Protein AF-A0A089PMN7-F1 (afdb_monomer_lite)

Foldseek 3Di:
DQLQLVLVQVLLQVVCVVVVVDPPPDDGFHSVLLPVVDDDDDDDDDPPVQWDADDDVSPGTDRVVRSVVNSVVCSVVVNVVCVVCVVVSSVSVVSSVVSVVVVVVVVVVVVVVVVVPVVDDDPDPPPFKPAAPDDDPVQADEDEAEDVVRQVVCVVPDDSNRYMYGYDYDDDDDPVPDDPVVVVVDPD

Secondary structure (DSSP, 8-state):
-HHHHHHHHHHHHHHHHHTT-S-TTS----HHHHTTT----------GGG--EESTT--EE--HHHHHHHHHHHHHHHHHHHHH-HHHHHHHHHHHHHHHHHHHHHHHHHHHHHHHHHHS-----TTT-B--S---TTT-EEEEEEHHHHHHHHHHHS-TTTEEEEEE-SSPP-TTTS-HHHHHH---

Structure (mmCIF, N/CA/C/O backbone):
data_AF-A0A089PMN7-F1
#
_entry.id   AF-A0A089PMN7-F1
#
loop_
_atom_site.group_PDB
_atom_site.id
_atom_site.type_symbol
_atom_site.label_atom_id
_atom_site.label_alt_id
_atom_site.label_comp_id
_atom_site.label_asym_id
_atom_site.label_entity_id
_atom_site.label_seq_id
_atom_site.pdbx_PDB_ins_code
_atom_site.Cartn_x
_atom_site.Cartn_y
_atom_site.Cartn_z
_atom_site.occupancy
_atom_site.B_iso_or_equiv
_atom_site.auth_seq_id
_atom_site.auth_comp_id
_atom_site.auth_asym_id
_atom_site.auth_atom_id
_atom_site.pdbx_PDB_model_num
ATOM 1 N N . GLU A 1 1 ? -10.200 9.145 1.483 1.00 88.31 1 GLU A N 1
ATOM 2 C CA . GLU A 1 1 ? -9.016 8.265 1.336 1.00 88.31 1 GLU A CA 1
ATOM 3 C C . GLU A 1 1 ? -8.009 8.401 2.482 1.00 88.31 1 GLU A C 1
ATOM 5 O O . GLU A 1 1 ? -7.798 7.429 3.190 1.00 88.31 1 GLU A O 1
ATOM 10 N N . ASN A 1 2 ? -7.413 9.577 2.716 1.00 91.88 2 ASN A N 1
ATOM 11 C CA . ASN A 1 2 ? -6.362 9.730 3.740 1.00 91.88 2 ASN A CA 1
ATOM 12 C C . ASN A 1 2 ? -6.797 9.305 5.154 1.00 91.88 2 ASN A C 1
ATOM 14 O O . ASN A 1 2 ? -6.032 8.637 5.838 1.00 91.88 2 ASN A O 1
ATOM 18 N N . GLY A 1 3 ? -8.026 9.641 5.565 1.00 93.56 3 GLY A N 1
ATOM 19 C CA . GLY A 1 3 ? -8.573 9.206 6.859 1.00 93.56 3 GLY A CA 1
ATOM 20 C C . GLY A 1 3 ? -8.695 7.685 6.971 1.00 93.56 3 GLY A C 1
ATOM 21 O O . GLY A 1 3 ? -8.333 7.123 7.994 1.00 93.56 3 GLY A O 1
ATOM 22 N N . PHE A 1 4 ? -9.100 7.015 5.887 1.00 96.19 4 PHE A N 1
ATOM 23 C CA . PHE A 1 4 ? -9.168 5.554 5.820 1.00 96.19 4 PHE A CA 1
ATOM 24 C C . PHE A 1 4 ? -7.777 4.918 5.943 1.00 96.19 4 PHE A C 1
ATOM 26 O O . PHE A 1 4 ? -7.567 4.062 6.795 1.00 96.19 4 PHE A O 1
ATOM 33 N N . LYS A 1 5 ? -6.807 5.376 5.135 1.00 95.25 5 LYS A N 1
ATOM 34 C CA . LYS A 1 5 ? -5.432 4.845 5.154 1.00 95.25 5 LYS A CA 1
ATOM 35 C C . LYS A 1 5 ? -4.797 4.957 6.537 1.00 95.25 5 LYS A C 1
ATOM 37 O O . LYS A 1 5 ? -4.194 4.002 7.014 1.00 95.25 5 LYS A O 1
ATOM 42 N N . GLN A 1 6 ? -4.936 6.130 7.157 1.00 94.81 6 GLN A N 1
ATOM 43 C CA . GLN A 1 6 ? -4.381 6.411 8.475 1.00 94.81 6 GLN A CA 1
ATOM 44 C C . GLN A 1 6 ? -5.027 5.520 9.542 1.00 94.81 6 GLN A C 1
ATOM 46 O O . GLN A 1 6 ? -4.318 4.786 10.223 1.00 94.81 6 GLN A O 1
ATOM 51 N N . ALA A 1 7 ? -6.359 5.519 9.624 1.00 96.38 7 ALA A N 1
ATOM 52 C CA . ALA A 1 7 ? -7.075 4.744 10.631 1.00 96.38 7 ALA A CA 1
ATOM 53 C C . ALA A 1 7 ? -6.843 3.236 10.487 1.00 96.38 7 ALA A C 1
ATOM 55 O O . ALA A 1 7 ? -6.642 2.554 11.487 1.00 96.38 7 ALA A O 1
ATOM 56 N N . MET A 1 8 ? -6.806 2.705 9.261 1.00 96.00 8 MET A N 1
ATOM 57 C CA . MET A 1 8 ? -6.515 1.288 9.033 1.00 96.00 8 MET A CA 1
ATOM 58 C C . MET A 1 8 ? -5.103 0.924 9.512 1.00 96.00 8 MET A C 1
ATOM 60 O O . MET A 1 8 ? -4.919 -0.091 10.182 1.00 96.00 8 MET A O 1
ATOM 64 N N . LEU A 1 9 ? -4.112 1.767 9.206 1.00 96.00 9 LEU A N 1
ATOM 65 C CA . LEU A 1 9 ? -2.725 1.552 9.608 1.00 96.00 9 LEU A CA 1
ATOM 66 C C . LEU A 1 9 ? -2.538 1.595 11.127 1.00 96.00 9 LEU A C 1
ATOM 68 O O . LEU A 1 9 ? -1.858 0.731 11.682 1.00 96.00 9 LEU A O 1
ATOM 72 N N . GLU A 1 10 ? -3.122 2.593 11.786 1.00 95.38 10 GLU A N 1
ATOM 73 C CA . GLU A 1 10 ? -3.066 2.753 13.242 1.00 95.38 10 GLU A CA 1
ATOM 74 C C . GLU A 1 10 ? -3.748 1.566 13.931 1.00 95.38 10 GLU A C 1
ATOM 76 O O . GLU A 1 10 ? -3.115 0.871 14.721 1.00 95.38 10 GLU A O 1
ATOM 81 N N . THR A 1 11 ? -4.977 1.235 13.525 1.00 96.06 11 THR A N 1
ATOM 82 C CA . THR A 1 11 ? -5.770 0.153 14.134 1.00 96.06 11 THR A CA 1
ATOM 83 C C . THR A 1 11 ? -5.075 -1.205 14.038 1.00 96.06 11 THR A C 1
ATOM 85 O O . THR A 1 11 ? -5.001 -1.933 15.027 1.00 96.06 11 THR A O 1
ATOM 88 N N . ILE A 1 12 ? -4.522 -1.552 12.870 1.00 95.75 12 ILE A N 1
ATOM 89 C CA . ILE A 1 12 ? -3.818 -2.829 12.680 1.00 95.75 12 ILE A CA 1
ATOM 90 C C . ILE A 1 12 ? -2.537 -2.887 13.517 1.00 95.75 12 ILE A C 1
ATOM 92 O O . ILE A 1 12 ? -2.249 -3.918 14.130 1.00 95.75 12 ILE A O 1
ATOM 96 N N . ASN A 1 13 ? -1.764 -1.799 13.571 1.00 94.44 13 ASN A N 1
ATOM 97 C CA . ASN A 1 13 ? -0.551 -1.747 14.386 1.00 94.44 13 ASN A CA 1
ATOM 98 C C . ASN A 1 13 ? -0.869 -1.824 15.886 1.00 94.44 13 ASN A C 1
ATOM 100 O O . ASN A 1 13 ? -0.182 -2.542 16.614 1.00 94.44 13 ASN A O 1
ATOM 104 N N . ASP A 1 14 ? -1.908 -1.130 16.344 1.00 93.69 14 ASP A N 1
ATOM 105 C CA . ASP A 1 14 ? -2.317 -1.123 17.747 1.00 93.69 14 ASP A CA 1
ATOM 106 C C . ASP A 1 14 ? -2.850 -2.487 18.182 1.00 93.69 14 ASP A C 1
ATOM 108 O O . ASP A 1 14 ? -2.414 -3.017 19.208 1.00 93.69 14 ASP A O 1
ATOM 112 N N . TYR A 1 15 ? -3.697 -3.120 17.363 1.00 94.44 15 TYR A N 1
ATOM 113 C CA . TYR A 1 15 ? -4.150 -4.492 17.594 1.00 94.44 15 TYR A CA 1
ATOM 114 C C . TYR A 1 15 ? -2.963 -5.468 17.645 1.00 94.44 15 TYR A C 1
ATOM 116 O O . TYR A 1 15 ? -2.844 -6.278 18.567 1.00 94.44 15 TYR A O 1
ATOM 124 N N . SER A 1 16 ? -2.023 -5.344 16.703 1.00 93.44 16 SER A N 1
ATOM 125 C CA . SER A 1 16 ? -0.834 -6.202 16.652 1.00 93.44 16 SER A CA 1
ATOM 126 C C . SER A 1 16 ? 0.049 -6.072 17.897 1.00 93.44 16 SER A C 1
ATOM 128 O O . SER A 1 16 ? 0.562 -7.077 18.390 1.00 93.44 16 SER A O 1
ATOM 130 N N . LYS A 1 17 ? 0.217 -4.853 18.429 1.00 91.25 17 LYS A N 1
ATOM 131 C CA . LYS A 1 17 ? 0.962 -4.602 19.674 1.00 91.25 17 LYS A CA 1
ATOM 132 C C . LYS A 1 17 ? 0.217 -5.132 20.896 1.00 91.25 17 LYS A C 1
ATOM 134 O O . LYS A 1 17 ? 0.825 -5.809 21.724 1.00 91.25 17 LYS A O 1
ATOM 139 N N . LYS A 1 18 ? -1.091 -4.865 20.995 1.00 91.06 18 LYS A N 1
ATOM 140 C CA . LYS A 1 18 ? -1.945 -5.296 22.114 1.00 91.06 18 LYS A CA 1
ATOM 141 C C . LYS A 1 18 ? -1.882 -6.810 22.314 1.00 91.06 18 LYS A C 1
ATOM 143 O O . LYS A 1 18 ? -1.697 -7.273 23.435 1.00 91.06 18 LYS A O 1
ATOM 148 N N . TYR A 1 19 ? -1.951 -7.565 21.220 1.00 91.00 19 TYR A N 1
ATOM 149 C CA . TYR A 1 19 ? -1.921 -9.028 21.239 1.00 91.00 19 TYR A CA 1
ATOM 150 C C . TYR A 1 19 ? -0.523 -9.637 21.095 1.00 91.00 19 TYR A C 1
ATOM 152 O O . TYR A 1 19 ? -0.403 -10.849 20.927 1.00 91.00 19 TYR A O 1
ATOM 160 N N . LYS A 1 20 ? 0.541 -8.820 21.171 1.00 89.69 20 LYS A N 1
ATOM 161 C CA . LYS A 1 20 ? 1.946 -9.250 21.023 1.00 89.69 20 LYS A CA 1
ATOM 162 C C . LYS A 1 20 ? 2.185 -10.076 19.753 1.00 89.69 20 LYS A C 1
ATOM 164 O O . LYS A 1 20 ? 3.026 -10.970 19.723 1.00 89.69 20 LYS A O 1
ATOM 169 N N . LEU A 1 21 ? 1.439 -9.768 18.695 1.00 88.12 21 LEU A N 1
ATOM 170 C CA . LEU A 1 21 ? 1.571 -10.425 17.401 1.00 88.12 21 LEU A CA 1
ATOM 171 C C . LEU A 1 21 ? 2.801 -9.913 16.654 1.00 88.12 21 LEU A C 1
ATOM 173 O O . LEU A 1 21 ? 3.269 -10.584 15.748 1.00 88.12 21 LEU A O 1
ATOM 177 N N . ILE A 1 22 ? 3.359 -8.766 17.032 1.00 85.50 22 ILE A N 1
ATOM 178 C CA . ILE A 1 22 ? 4.646 -8.258 16.544 1.00 85.50 22 ILE A CA 1
ATOM 179 C C . ILE A 1 22 ? 5.554 -8.046 17.756 1.00 85.50 22 ILE A C 1
ATOM 181 O O . ILE A 1 22 ? 5.077 -7.666 18.828 1.00 85.50 22 ILE A O 1
ATOM 185 N N . ASN A 1 23 ? 6.860 -8.272 17.604 1.00 78.69 23 ASN A N 1
ATOM 186 C CA . ASN A 1 23 ? 7.797 -7.983 18.683 1.00 78.69 23 ASN A CA 1
ATOM 187 C C . ASN A 1 23 ? 7.873 -6.471 18.917 1.00 78.69 23 ASN A C 1
ATOM 189 O O . ASN A 1 23 ? 7.983 -5.699 17.971 1.00 78.69 23 ASN A O 1
ATOM 193 N N . ASN A 1 24 ? 7.942 -6.034 20.175 1.00 68.69 24 ASN A N 1
ATOM 194 C CA . ASN A 1 24 ? 8.042 -4.604 20.510 1.00 68.69 24 ASN A CA 1
ATOM 195 C C . ASN A 1 24 ? 9.276 -3.893 19.920 1.00 68.69 24 ASN A C 1
ATOM 197 O O . ASN A 1 24 ? 9.312 -2.666 19.878 1.00 68.69 24 ASN A O 1
ATOM 201 N N . LYS A 1 25 ? 10.300 -4.648 19.502 1.00 71.88 25 LYS A N 1
A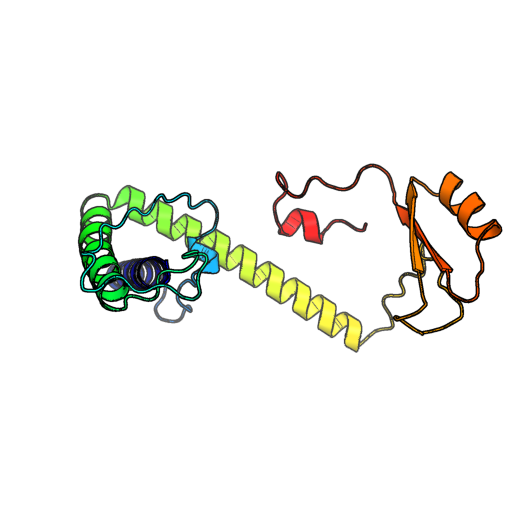TOM 202 C CA . LYS A 1 25 ? 11.512 -4.117 18.858 1.00 71.88 25 LYS A CA 1
ATOM 203 C C . LYS A 1 25 ? 11.381 -3.991 17.340 1.00 71.88 25 LYS A C 1
ATOM 205 O O . LYS A 1 25 ? 12.164 -3.263 16.731 1.00 71.88 25 LYS A O 1
ATOM 210 N N . ASP A 1 26 ? 10.428 -4.693 16.735 1.00 75.94 26 ASP A N 1
ATOM 211 C CA . ASP A 1 26 ? 10.221 -4.631 15.298 1.00 75.94 26 ASP A CA 1
ATOM 212 C C . ASP A 1 26 ? 9.497 -3.333 14.953 1.00 75.94 26 ASP A C 1
ATOM 214 O O . ASP A 1 26 ? 8.603 -2.869 15.665 1.00 75.94 26 ASP A O 1
ATOM 218 N N . LYS A 1 27 ? 9.879 -2.725 13.826 1.00 80.94 27 LYS A N 1
ATOM 219 C CA . LYS A 1 27 ? 9.104 -1.607 13.278 1.00 80.94 27 LYS A CA 1
ATOM 220 C C . LYS A 1 27 ? 7.654 -2.069 13.066 1.00 80.94 27 LYS A C 1
ATOM 222 O O . LYS A 1 27 ? 7.422 -3.245 12.796 1.00 80.94 27 LYS A O 1
ATOM 227 N N . GLY A 1 28 ? 6.684 -1.165 13.145 1.00 88.50 28 GLY A N 1
ATOM 228 C CA . GLY A 1 28 ? 5.304 -1.482 12.758 1.00 88.50 28 GLY A CA 1
ATOM 229 C C . GLY A 1 28 ? 5.182 -1.820 11.268 1.00 88.50 28 GLY A C 1
ATOM 230 O O . GLY A 1 28 ? 6.177 -1.849 10.533 1.00 88.50 28 GLY A O 1
ATOM 231 N N . PHE A 1 29 ? 3.962 -2.083 10.822 1.00 93.81 29 PHE A N 1
ATOM 232 C CA . PHE A 1 29 ? 3.636 -2.113 9.400 1.00 93.81 29 PHE A CA 1
ATOM 233 C C . PHE A 1 29 ? 3.533 -0.695 8.836 1.00 93.81 29 PHE A C 1
ATOM 235 O O . PHE A 1 29 ? 3.183 0.236 9.566 1.00 93.81 29 PHE A O 1
ATOM 242 N N . ASP A 1 30 ? 3.768 -0.562 7.531 1.00 94.12 30 ASP A N 1
ATOM 243 C CA . ASP A 1 30 ? 3.503 0.646 6.748 1.00 94.12 30 ASP A CA 1
ATOM 244 C C . ASP A 1 30 ? 2.264 0.459 5.858 1.00 94.12 30 ASP A C 1
ATOM 246 O O . ASP A 1 30 ? 1.887 -0.660 5.511 1.00 94.12 30 ASP A O 1
ATOM 250 N N . TRP A 1 31 ? 1.679 1.554 5.354 1.00 93.94 31 TRP A N 1
ATOM 251 C CA . TRP A 1 31 ? 0.547 1.478 4.413 1.00 93.94 31 TRP A CA 1
ATOM 252 C C . TRP A 1 31 ? 0.846 0.631 3.162 1.00 93.94 31 TRP A C 1
ATOM 254 O O . TRP A 1 31 ? -0.055 0.019 2.591 1.00 93.94 31 TRP A O 1
ATOM 264 N N . SER A 1 32 ? 2.111 0.573 2.726 1.00 91.38 32 SER A N 1
ATOM 265 C CA . SER A 1 32 ? 2.503 -0.267 1.589 1.00 91.38 32 SER A CA 1
ATOM 266 C C . SER A 1 32 ? 2.271 -1.754 1.832 1.00 91.38 32 SER A C 1
ATOM 268 O O . SER A 1 32 ? 2.065 -2.471 0.863 1.00 91.38 32 SER A O 1
ATOM 270 N N . ASP A 1 33 ? 2.322 -2.182 3.093 1.00 93.62 33 ASP A N 1
ATOM 271 C CA . ASP A 1 33 ? 2.196 -3.583 3.493 1.00 93.62 33 ASP A CA 1
ATOM 272 C C . ASP A 1 33 ? 0.713 -3.965 3.569 1.00 93.62 33 ASP A C 1
ATOM 274 O O . ASP A 1 33 ? 0.313 -5.033 3.120 1.00 93.62 33 ASP A O 1
ATOM 278 N N . LEU A 1 34 ? -0.119 -3.042 4.064 1.00 93.88 34 LEU A N 1
ATOM 279 C CA . LEU A 1 34 ? -1.560 -3.242 4.226 1.00 93.88 34 LEU A CA 1
ATOM 280 C C . LEU A 1 34 ? -2.329 -3.163 2.902 1.00 93.88 34 LEU A C 1
ATOM 282 O O . LEU A 1 34 ? -3.364 -3.808 2.755 1.00 93.88 34 LEU A O 1
ATOM 286 N N . LYS A 1 35 ? -1.858 -2.361 1.938 1.00 93.12 35 LYS A N 1
ATOM 287 C CA . LYS A 1 35 ? -2.561 -2.172 0.657 1.00 93.12 35 LYS A CA 1
ATOM 288 C C . LYS A 1 35 ? -2.427 -3.359 -0.303 1.00 93.12 35 LYS A C 1
ATOM 290 O O . LYS A 1 35 ? -3.129 -3.402 -1.311 1.00 93.12 35 LYS A O 1
ATOM 295 N N . GLU A 1 36 ? -1.487 -4.272 -0.069 1.00 88.88 36 GLU A N 1
ATOM 296 C CA . GLU A 1 36 ? -1.169 -5.330 -1.027 1.00 88.88 36 GLU A CA 1
ATOM 297 C C . GLU A 1 36 ? -2.263 -6.409 -1.060 1.00 88.88 36 GLU A C 1
ATOM 299 O O . GLU A 1 36 ? -2.438 -7.203 -0.135 1.00 88.88 36 GLU A O 1
ATOM 304 N N . GLY A 1 37 ? -3.013 -6.433 -2.165 1.00 87.00 37 GLY A N 1
ATOM 305 C CA . GLY A 1 37 ? -4.186 -7.292 -2.336 1.00 87.00 37 GLY A CA 1
ATOM 306 C C . GLY A 1 37 ? -5.421 -6.812 -1.569 1.00 87.00 37 GLY A C 1
ATOM 307 O O . GLY A 1 37 ? -6.334 -7.602 -1.348 1.00 87.00 37 GLY A O 1
ATOM 308 N N . LEU A 1 38 ? -5.445 -5.540 -1.161 1.00 92.56 38 LEU A N 1
ATOM 309 C CA . LEU A 1 38 ? -6.604 -4.895 -0.558 1.00 92.56 38 LEU A CA 1
ATOM 310 C C . LEU A 1 38 ? -7.494 -4.292 -1.652 1.00 92.56 38 LEU A C 1
ATOM 312 O O . LEU A 1 38 ? -7.032 -3.485 -2.456 1.00 92.56 38 LEU A O 1
ATOM 316 N N . SER A 1 39 ? -8.778 -4.641 -1.642 1.00 94.50 39 SER A N 1
ATOM 317 C CA . SER A 1 39 ? -9.812 -4.002 -2.462 1.00 94.50 39 SER A CA 1
ATOM 318 C C . SER A 1 39 ? -10.881 -3.430 -1.547 1.00 94.50 39 SER A C 1
ATOM 320 O O . SER A 1 39 ? -11.416 -4.144 -0.704 1.00 94.50 39 SER A O 1
ATOM 322 N N . VAL A 1 40 ? -11.156 -2.132 -1.673 1.00 93.50 40 VAL A N 1
ATOM 323 C CA . VAL A 1 40 ? -12.078 -1.412 -0.788 1.00 93.50 40 VAL A CA 1
ATOM 324 C C . VAL A 1 40 ? -12.896 -0.428 -1.604 1.00 93.50 40 VAL A C 1
ATOM 326 O O . VAL A 1 40 ? -12.354 0.316 -2.419 1.00 93.50 40 VAL A O 1
ATOM 329 N N . VAL A 1 41 ? -14.193 -0.384 -1.318 1.00 95.62 41 VAL A N 1
ATOM 330 C CA . VAL A 1 41 ? -15.098 0.661 -1.791 1.00 95.62 41 VAL A CA 1
ATOM 331 C C . VAL A 1 41 ? -15.424 1.562 -0.607 1.00 95.62 41 VAL A C 1
ATOM 333 O O . VAL A 1 41 ? -15.955 1.103 0.400 1.00 95.62 41 VAL A O 1
ATOM 336 N N . LEU A 1 42 ? -15.088 2.846 -0.717 1.00 93.94 42 LEU A N 1
ATOM 337 C CA . LEU A 1 42 ? -15.385 3.851 0.301 1.00 93.94 42 LEU A CA 1
ATOM 338 C C . LEU A 1 42 ? -16.414 4.833 -0.256 1.00 93.94 42 LEU A C 1
ATOM 340 O O . LEU A 1 42 ? -16.090 5.639 -1.125 1.00 93.94 42 LEU A O 1
ATOM 344 N N . SER A 1 43 ? -17.631 4.779 0.278 1.00 94.75 43 SER A N 1
ATOM 345 C CA . SER A 1 43 ? -18.698 5.730 -0.030 1.00 94.75 43 SER A CA 1
ATOM 346 C C . SER A 1 43 ? -18.928 6.651 1.163 1.00 94.75 43 SER A C 1
ATOM 348 O O . SER A 1 43 ? -19.003 6.189 2.301 1.00 94.75 43 SER A O 1
ATOM 350 N N . VAL A 1 44 ? -19.011 7.957 0.912 1.00 93.75 44 VAL A N 1
ATOM 351 C CA . VAL A 1 44 ? -19.290 8.971 1.934 1.00 93.75 44 VAL A CA 1
ATOM 352 C C . VAL A 1 44 ? -20.394 9.894 1.443 1.00 93.75 44 VAL A C 1
ATOM 354 O O . VAL A 1 44 ? -20.405 10.295 0.282 1.00 93.75 44 VAL A O 1
ATOM 357 N N . GLN A 1 45 ? -21.305 10.252 2.341 1.00 94.12 45 GLN A N 1
ATOM 358 C CA . GLN A 1 45 ? -22.314 11.275 2.097 1.00 94.12 45 GLN A CA 1
ATOM 359 C C . GLN A 1 45 ? -21.959 12.505 2.923 1.00 94.12 45 GLN A C 1
ATOM 361 O O . GLN A 1 45 ? -21.716 12.407 4.126 1.00 94.12 45 GLN A O 1
ATOM 366 N N . VAL A 1 46 ? -21.882 13.656 2.261 1.00 94.62 46 VAL A N 1
ATOM 367 C CA . VAL A 1 46 ? -21.420 14.907 2.866 1.00 94.62 46 VAL A CA 1
ATOM 368 C C . VAL A 1 46 ? -22.501 15.963 2.667 1.00 94.62 46 VAL A C 1
ATOM 370 O O . VAL A 1 46 ? -22.908 16.178 1.525 1.00 94.62 46 VAL A O 1
ATOM 373 N N . PRO A 1 47 ? -22.976 16.626 3.736 1.00 95.00 47 PRO A N 1
ATOM 374 C CA . PRO A 1 47 ? -23.917 17.728 3.603 1.00 95.00 47 PRO A CA 1
ATOM 375 C C . PRO A 1 47 ? -23.352 18.838 2.715 1.00 95.00 47 PRO A C 1
ATOM 377 O O . PRO A 1 47 ? -22.208 19.257 2.895 1.00 95.00 47 PRO A O 1
ATOM 380 N N . GLU A 1 48 ? -24.178 19.363 1.813 1.00 91.75 48 GLU A N 1
ATOM 381 C CA . GLU A 1 48 ? -23.768 20.375 0.831 1.00 91.75 48 GLU A CA 1
ATOM 382 C C . GLU A 1 48 ? -23.160 21.625 1.484 1.00 91.75 48 GLU A C 1
ATOM 384 O O . GLU A 1 48 ? -22.183 22.178 0.994 1.00 91.75 48 GLU A O 1
ATOM 389 N N . LYS A 1 49 ? -23.641 21.999 2.674 1.00 94.69 49 LYS A N 1
ATOM 390 C CA . LYS A 1 49 ? -23.126 23.140 3.446 1.00 94.69 49 LYS A CA 1
ATOM 391 C C . LYS A 1 49 ? -21.651 23.038 3.876 1.00 94.69 49 LYS A C 1
ATOM 393 O O . LYS A 1 49 ? -21.070 24.061 4.214 1.00 94.69 49 LYS A O 1
ATOM 398 N N . ILE A 1 50 ? -21.065 21.835 3.926 1.00 93.00 50 ILE A N 1
ATOM 399 C CA . ILE A 1 50 ? -19.658 21.617 4.332 1.00 93.00 50 ILE A CA 1
ATOM 400 C C . ILE A 1 50 ? -18.809 20.960 3.235 1.00 93.00 50 ILE A C 1
ATOM 402 O O . ILE A 1 50 ? -17.625 20.673 3.442 1.00 93.00 50 ILE A O 1
ATOM 406 N N . ILE A 1 51 ? -19.401 20.645 2.082 1.00 93.06 51 ILE A N 1
ATOM 407 C CA . ILE A 1 51 ? -18.692 19.909 1.041 1.00 93.06 51 ILE A CA 1
ATOM 408 C C . ILE A 1 51 ? -17.683 20.826 0.346 1.00 93.06 51 ILE A C 1
ATOM 410 O O . ILE A 1 51 ? -18.012 21.910 -0.127 1.00 93.06 51 ILE A O 1
ATOM 414 N N . ALA A 1 52 ? -16.432 20.385 0.289 1.00 92.25 52 ALA A N 1
ATOM 415 C CA . ALA A 1 52 ? -15.332 21.136 -0.291 1.00 92.25 52 ALA A CA 1
ATOM 416 C C . ALA A 1 52 ? -14.453 20.196 -1.111 1.00 92.25 52 ALA A C 1
ATOM 418 O O . ALA A 1 52 ? -14.100 19.104 -0.657 1.00 92.25 52 ALA A O 1
ATOM 419 N N . TYR A 1 53 ? -14.073 20.634 -2.309 1.00 93.56 53 TYR A N 1
ATOM 420 C CA . TYR A 1 53 ? -13.220 19.887 -3.227 1.00 93.56 53 TYR A CA 1
ATOM 421 C C . TYR A 1 53 ? -11.982 20.695 -3.608 1.00 93.56 53 TYR A C 1
ATOM 423 O O . TYR A 1 53 ? -12.006 21.923 -3.633 1.00 93.56 53 TYR A O 1
ATOM 431 N N . GLU A 1 54 ? -10.907 19.990 -3.942 1.00 90.69 54 GLU A N 1
ATOM 432 C CA . GLU A 1 54 ? -9.717 20.576 -4.545 1.00 90.69 54 GLU A CA 1
ATOM 433 C C . GLU A 1 54 ? -9.937 20.715 -6.058 1.00 90.69 54 GLU A C 1
ATOM 435 O O . GLU A 1 54 ? -9.976 19.726 -6.795 1.00 90.69 54 GLU A O 1
ATOM 440 N N . GLY A 1 55 ? -10.104 21.959 -6.509 1.00 86.50 55 GLY A N 1
ATOM 441 C CA . GLY A 1 55 ? -10.304 22.299 -7.915 1.00 86.50 55 GLY A CA 1
ATOM 442 C C . GLY A 1 55 ? -11.718 22.033 -8.445 1.00 86.50 55 GLY A C 1
ATOM 443 O O . GLY A 1 55 ? -12.575 21.428 -7.802 1.00 86.50 55 GLY A O 1
ATOM 444 N N . GLN A 1 56 ? -11.955 22.503 -9.668 1.00 86.25 56 GLN A N 1
ATOM 445 C CA . GLN A 1 56 ? -13.279 22.491 -10.291 1.00 86.25 56 GLN A CA 1
ATOM 446 C C . GLN A 1 56 ? -13.763 21.090 -10.683 1.00 86.25 56 GLN A C 1
ATOM 448 O O . GLN A 1 56 ? -14.963 20.831 -10.686 1.00 86.25 56 GLN A O 1
ATOM 453 N N . THR A 1 57 ? -12.852 20.165 -10.994 1.00 87.44 57 THR A N 1
ATOM 454 C CA . THR A 1 57 ? -13.218 18.809 -11.432 1.00 87.44 57 THR A CA 1
ATOM 455 C C . THR A 1 57 ? -13.790 17.944 -10.309 1.00 87.44 57 THR A C 1
ATOM 457 O O . THR A 1 57 ? -14.236 16.836 -10.576 1.00 87.44 57 THR A O 1
ATOM 460 N N . LYS A 1 58 ? -13.790 18.428 -9.054 1.00 88.88 58 LYS A N 1
ATOM 461 C CA . LYS A 1 58 ? -14.292 17.708 -7.870 1.00 88.88 58 LYS A CA 1
ATOM 462 C C . LYS A 1 58 ? -13.666 16.315 -7.677 1.00 88.88 58 LYS A C 1
ATOM 464 O O . LYS A 1 58 ? -14.231 15.458 -7.005 1.00 88.88 58 LYS A O 1
ATOM 469 N N . ASN A 1 59 ? -12.459 16.105 -8.207 1.00 89.38 59 ASN A N 1
ATOM 470 C CA . ASN A 1 59 ? -11.770 14.809 -8.175 1.00 89.38 59 ASN A CA 1
ATOM 471 C C . ASN A 1 59 ? -11.232 14.442 -6.786 1.00 89.38 59 ASN A C 1
ATOM 473 O O . ASN A 1 59 ? -11.003 13.270 -6.496 1.00 89.38 59 ASN A O 1
ATOM 477 N N . LYS A 1 60 ? -10.991 15.435 -5.925 1.00 91.62 60 LYS A N 1
ATOM 478 C CA . LYS A 1 60 ? -10.395 15.228 -4.607 1.00 91.62 60 LYS A CA 1
ATOM 479 C C . LYS A 1 60 ? -11.181 15.988 -3.552 1.00 91.62 60 LYS A C 1
ATOM 481 O O . LYS A 1 60 ? -11.271 17.210 -3.587 1.00 91.62 60 LYS A O 1
ATOM 486 N N . LEU A 1 61 ? -11.769 15.242 -2.623 1.00 92.44 61 LEU A N 1
ATOM 487 C CA . LEU A 1 61 ? -12.517 15.795 -1.499 1.00 92.44 61 LEU A CA 1
ATOM 488 C C . LEU A 1 61 ? -11.546 16.400 -0.472 1.00 92.44 61 LEU A C 1
ATOM 490 O O . LEU A 1 61 ? -10.627 15.714 -0.016 1.00 92.44 61 LEU A O 1
ATOM 494 N N . PHE A 1 62 ? -11.770 17.661 -0.102 1.00 92.50 62 PHE A N 1
ATOM 495 C CA . PHE A 1 62 ? -10.951 18.422 0.847 1.00 92.50 62 PHE A CA 1
ATOM 496 C C . PHE A 1 62 ? -11.611 18.607 2.228 1.00 92.50 62 PHE A C 1
ATOM 498 O O . PHE A 1 62 ? -10.921 18.964 3.181 1.00 92.50 62 PHE A O 1
ATOM 505 N N . THR A 1 63 ? -12.912 18.324 2.373 1.00 92.94 63 THR A N 1
ATOM 506 C CA . THR A 1 63 ? -13.641 18.426 3.655 1.00 92.94 63 THR A CA 1
ATOM 507 C C . THR A 1 63 ? -12.951 17.629 4.774 1.00 92.94 63 THR A C 1
ATOM 509 O O . THR A 1 63 ? -12.887 16.396 4.732 1.00 92.94 63 THR A O 1
ATOM 512 N N . GLN A 1 64 ? -12.437 18.325 5.793 1.00 91.50 64 GLN A N 1
ATOM 513 C CA . GLN A 1 64 ? -11.626 17.723 6.863 1.00 91.50 64 GLN A CA 1
ATOM 514 C C . GLN A 1 64 ? -12.468 16.907 7.845 1.00 91.50 64 GLN A C 1
ATOM 516 O O . GLN A 1 64 ? -12.036 15.860 8.326 1.00 91.50 64 GLN A O 1
ATOM 521 N N . GLU A 1 65 ? -13.702 17.328 8.090 1.00 93.25 65 GLU A N 1
ATOM 522 C CA . GLU A 1 65 ? -14.668 16.659 8.957 1.00 93.25 65 GLU A CA 1
ATOM 523 C C . GLU A 1 65 ? -14.927 15.227 8.480 1.00 93.25 65 GLU A C 1
ATOM 525 O O . GLU A 1 65 ? -15.012 14.301 9.285 1.00 93.25 65 GLU A O 1
ATOM 530 N N . VAL A 1 66 ? -14.953 15.017 7.159 1.00 94.75 66 VAL A N 1
ATOM 531 C CA . VAL A 1 66 ? -15.111 13.689 6.551 1.00 94.75 66 VAL A CA 1
ATOM 532 C C . VAL A 1 66 ? -13.903 12.808 6.850 1.00 94.75 66 VAL A C 1
ATOM 534 O O . VAL A 1 66 ? -14.066 11.627 7.151 1.00 94.75 66 VAL A O 1
ATOM 537 N N . LYS A 1 67 ? -12.685 13.365 6.816 1.00 93.44 67 LYS A N 1
ATOM 538 C CA . LYS A 1 67 ? -11.468 12.624 7.179 1.00 93.44 67 LYS A CA 1
ATOM 539 C C . LYS A 1 67 ? -11.567 12.102 8.614 1.00 93.44 67 LYS A C 1
ATOM 541 O O . LYS A 1 67 ? -11.299 10.923 8.836 1.00 93.44 67 LYS A O 1
ATOM 546 N N . VAL A 1 68 ? -11.959 12.964 9.555 1.00 94.94 68 VA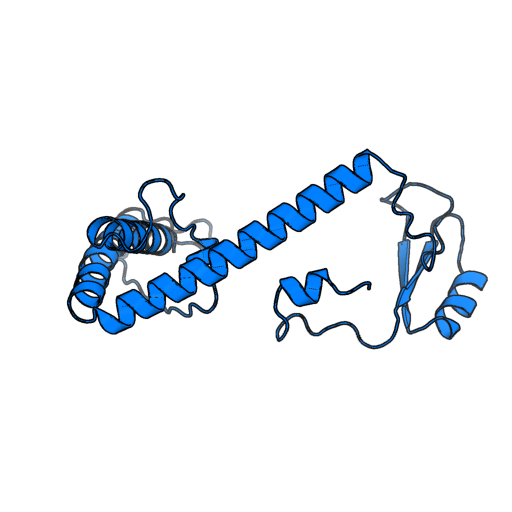L A N 1
ATOM 547 C CA . VAL A 1 68 ? -12.088 12.623 10.981 1.00 94.94 68 VAL A CA 1
ATOM 548 C C . VAL A 1 68 ? -13.210 11.609 11.206 1.00 94.94 68 VAL A C 1
ATOM 550 O O . VAL A 1 68 ? -13.006 10.619 11.907 1.00 94.94 68 VAL A O 1
ATOM 553 N N . ALA A 1 69 ? -14.369 11.807 10.573 1.00 95.44 69 ALA A N 1
ATOM 554 C CA . ALA A 1 69 ? -15.512 10.906 10.692 1.00 95.44 69 ALA A CA 1
ATOM 555 C C . ALA A 1 69 ? -15.191 9.495 10.176 1.00 95.44 69 ALA A C 1
ATOM 557 O O . ALA A 1 69 ? -15.413 8.515 10.888 1.00 95.44 69 ALA A O 1
ATOM 558 N N . VAL A 1 70 ? -14.605 9.390 8.976 1.00 96.44 70 VAL A N 1
ATOM 559 C CA . VAL A 1 70 ? -14.192 8.103 8.394 1.00 96.44 70 VAL A CA 1
ATOM 560 C C . VAL A 1 70 ? -13.157 7.417 9.277 1.00 96.44 70 VAL A C 1
ATOM 562 O O . VAL A 1 70 ? -13.288 6.225 9.535 1.00 96.44 70 VAL A O 1
ATOM 565 N N . ALA A 1 71 ? -12.150 8.154 9.759 1.00 95.88 71 ALA A N 1
ATOM 566 C CA . ALA A 1 71 ? -11.116 7.588 10.618 1.00 95.88 71 ALA A CA 1
ATOM 567 C C . ALA A 1 71 ? -11.710 7.013 11.913 1.00 95.88 71 ALA A C 1
ATOM 569 O O . ALA A 1 71 ? -11.463 5.857 12.241 1.00 95.88 71 ALA A O 1
ATOM 570 N N . LYS A 1 72 ? -12.566 7.782 12.598 1.00 96.38 72 LYS A N 1
ATOM 571 C CA . LYS A 1 72 ? -1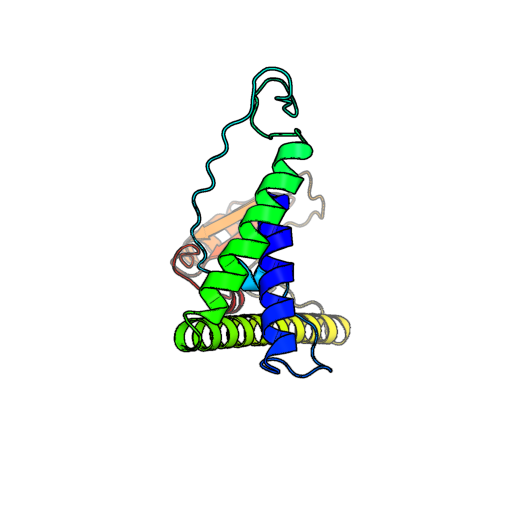3.215 7.361 13.846 1.00 96.38 72 LYS A CA 1
ATOM 572 C C . LYS A 1 72 ? -14.050 6.092 13.666 1.00 96.38 72 LYS A C 1
ATOM 574 O O . LYS A 1 72 ? -13.892 5.151 14.440 1.00 96.38 72 LYS A O 1
ATOM 579 N N . ILE A 1 73 ? -14.927 6.070 12.659 1.00 96.38 73 ILE A N 1
ATOM 580 C CA . ILE A 1 73 ? -15.805 4.919 12.398 1.00 96.38 73 ILE A CA 1
ATOM 581 C C . ILE A 1 73 ? -14.963 3.696 12.043 1.00 96.38 73 ILE A C 1
ATOM 583 O O . ILE A 1 73 ? -15.193 2.620 12.592 1.00 96.38 73 ILE A O 1
ATOM 587 N N . LEU A 1 74 ? -13.968 3.862 11.166 1.00 96.25 74 LEU A N 1
ATOM 588 C CA . LEU A 1 74 ? -13.123 2.756 10.743 1.00 96.25 74 LEU A CA 1
ATOM 589 C C . LEU A 1 74 ? -12.344 2.171 11.916 1.00 96.25 74 LEU A C 1
ATOM 591 O O . LEU A 1 74 ? -12.372 0.962 12.085 1.00 96.25 74 LEU A O 1
ATOM 595 N N . THR A 1 75 ? -11.697 2.997 12.741 1.00 96.19 75 THR A N 1
ATOM 596 C CA . THR A 1 75 ? -10.944 2.509 13.904 1.00 96.19 75 THR A CA 1
ATOM 597 C C . THR A 1 75 ? -11.834 1.715 14.849 1.00 96.19 75 THR A C 1
ATOM 599 O O . THR A 1 75 ? -11.459 0.623 15.258 1.00 96.19 75 THR A O 1
ATOM 602 N N . GLN A 1 76 ? -13.033 2.212 15.158 1.00 95.50 76 GLN A N 1
ATOM 603 C CA . GLN A 1 76 ? -13.958 1.514 16.052 1.00 95.50 76 GLN A CA 1
ATOM 604 C C . GLN A 1 76 ? -14.427 0.176 15.469 1.00 95.50 76 GLN A C 1
ATOM 606 O O . GLN A 1 76 ? -14.315 -0.855 16.128 1.00 95.50 76 GLN A O 1
ATOM 611 N N . GLN A 1 77 ? -14.927 0.189 14.233 1.00 97.00 77 GLN A N 1
ATOM 612 C CA . GLN A 1 77 ? -15.536 -0.990 13.615 1.00 97.00 77 GLN A CA 1
ATOM 613 C C . GLN A 1 77 ? -14.498 -2.036 13.210 1.00 97.00 77 GLN A C 1
ATOM 615 O O . GLN A 1 77 ? -14.713 -3.226 13.411 1.00 97.00 77 GLN A O 1
ATOM 620 N N . LEU A 1 78 ? -13.346 -1.609 12.689 1.00 95.81 78 LEU A N 1
ATOM 621 C CA . LEU A 1 78 ? -12.258 -2.520 12.349 1.00 95.81 78 LEU A CA 1
ATOM 622 C C . LEU A 1 78 ? -11.686 -3.173 13.605 1.00 95.81 78 LEU A C 1
ATOM 624 O O . LEU A 1 78 ? -11.435 -4.372 13.598 1.00 95.81 78 LEU A O 1
ATOM 628 N N . PHE A 1 79 ? -11.500 -2.414 14.688 1.00 94.88 79 PHE A N 1
ATOM 629 C CA . PHE A 1 79 ? -11.016 -2.992 15.936 1.00 94.88 79 PHE A CA 1
ATOM 630 C C . PHE A 1 79 ? -12.016 -4.005 16.501 1.00 94.88 79 PHE A C 1
ATOM 632 O O . PHE A 1 79 ? -11.616 -5.106 16.860 1.00 94.88 79 PHE A O 1
ATOM 639 N N . TYR A 1 80 ? -13.310 -3.670 16.503 1.00 96.38 80 TYR A N 1
ATOM 640 C CA . TYR A 1 80 ? -14.372 -4.596 16.901 1.00 96.38 80 TYR A CA 1
ATOM 641 C C . TYR A 1 80 ? -14.358 -5.886 16.066 1.00 96.38 80 TYR A C 1
ATOM 643 O O . TYR A 1 80 ? -14.324 -6.978 16.626 1.00 96.38 80 TYR A O 1
ATOM 651 N N . PHE A 1 81 ? -14.275 -5.765 14.739 1.00 96.56 81 PHE A N 1
ATOM 652 C CA . PHE A 1 81 ? -14.193 -6.912 13.836 1.00 96.56 81 PHE A CA 1
ATOM 653 C C . PHE A 1 81 ? -12.986 -7.814 14.134 1.00 96.56 81 PHE A C 1
ATOM 655 O O . PHE A 1 81 ? -13.125 -9.035 14.146 1.00 96.56 81 PHE A O 1
ATOM 662 N N . LEU A 1 82 ? -11.806 -7.234 14.385 1.00 95.62 82 LEU A N 1
ATOM 663 C CA . LEU A 1 82 ? -10.592 -7.999 14.695 1.00 95.62 82 LEU A CA 1
ATOM 664 C C . LEU A 1 82 ? -10.691 -8.729 16.043 1.00 95.62 82 LEU A C 1
ATOM 666 O O . LEU A 1 82 ? -10.205 -9.851 16.163 1.00 95.62 82 LEU A O 1
ATOM 670 N N . GLU A 1 83 ? -11.315 -8.099 17.042 1.00 93.94 83 GLU A N 1
ATOM 671 C CA . GLU A 1 83 ? -11.553 -8.682 18.370 1.00 93.94 83 GLU A CA 1
ATOM 672 C C . GLU A 1 83 ? -12.525 -9.866 18.316 1.00 93.94 83 GLU A C 1
ATOM 674 O O . GLU A 1 83 ? -12.290 -10.887 18.962 1.00 93.94 83 GLU A O 1
ATOM 679 N N . GLU A 1 84 ? -13.592 -9.743 17.525 1.00 96.81 84 GLU A N 1
ATOM 680 C CA . GLU A 1 84 ? -14.586 -10.801 17.332 1.00 96.81 84 GLU A CA 1
ATOM 681 C C . GLU A 1 84 ? -14.019 -11.965 16.499 1.00 96.81 84 GLU A C 1
ATOM 683 O O . GLU A 1 84 ? -14.246 -13.133 16.814 1.00 96.81 84 GLU A O 1
ATOM 688 N N . ASN A 1 85 ? -13.196 -11.663 15.488 1.00 95.50 85 ASN A N 1
ATOM 689 C CA . ASN A 1 85 ? -12.662 -12.634 14.529 1.00 95.50 85 ASN A CA 1
ATOM 690 C C . ASN A 1 85 ? -11.154 -12.859 14.725 1.00 95.50 85 ASN A C 1
ATOM 692 O O . ASN A 1 85 ? -10.332 -12.600 13.842 1.00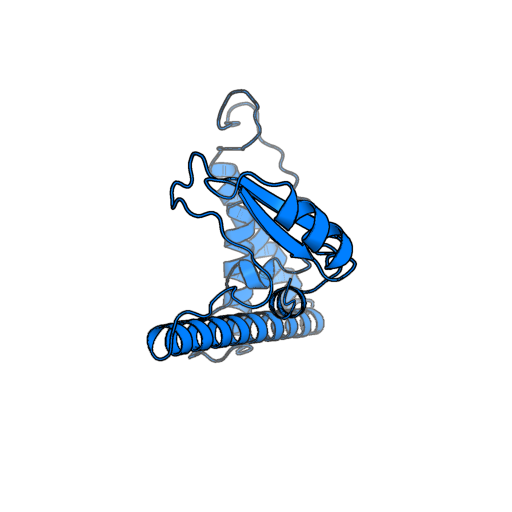 95.50 85 ASN A O 1
ATOM 696 N N . GLN A 1 86 ? -10.765 -13.376 15.894 1.00 93.44 86 GLN A N 1
ATOM 697 C CA . GLN A 1 86 ? -9.347 -13.512 16.263 1.00 93.44 86 GLN A CA 1
ATOM 698 C C . GLN A 1 86 ? -8.528 -14.404 15.315 1.00 93.44 86 GLN A C 1
ATOM 700 O O . GLN A 1 86 ? -7.334 -14.157 15.124 1.00 93.44 86 GLN A O 1
ATOM 705 N N . ALA A 1 87 ? -9.134 -15.454 14.749 1.00 94.19 87 ALA A N 1
ATOM 706 C CA . ALA A 1 87 ? -8.460 -16.349 13.807 1.00 94.19 87 ALA A CA 1
ATOM 707 C C . ALA A 1 87 ? -8.092 -15.611 12.511 1.00 94.19 87 ALA A C 1
ATOM 709 O O . ALA A 1 87 ? -6.927 -15.623 12.105 1.00 94.19 87 ALA A O 1
ATOM 710 N N . ASP A 1 88 ? -9.052 -14.890 11.932 1.00 94.19 88 ASP A N 1
ATOM 711 C CA . ASP A 1 88 ? -8.854 -14.093 10.721 1.00 94.19 88 ASP A CA 1
ATOM 712 C C . ASP A 1 88 ? -7.875 -12.944 10.969 1.00 94.19 88 ASP A C 1
ATOM 714 O O . ASP A 1 88 ? -6.980 -12.697 10.161 1.00 94.19 88 ASP A O 1
ATOM 718 N N . ALA A 1 89 ? -7.974 -12.284 12.128 1.00 94.38 89 ALA A N 1
ATOM 719 C CA . ALA A 1 89 ? -7.053 -11.224 12.523 1.00 94.38 89 ALA A CA 1
ATOM 720 C C . ALA A 1 89 ? -5.595 -11.715 12.573 1.00 94.38 89 ALA A C 1
ATOM 722 O O . ALA A 1 89 ? -4.693 -11.037 12.074 1.00 94.38 89 ALA A O 1
ATOM 723 N N . LYS A 1 90 ? -5.349 -12.908 13.135 1.00 93.81 90 LYS A N 1
ATOM 724 C CA . LYS A 1 90 ? -4.008 -13.515 13.170 1.00 93.81 90 LYS A CA 1
ATOM 725 C C . LYS A 1 90 ? -3.498 -13.835 11.768 1.00 93.81 90 LYS A C 1
ATOM 727 O O . LYS A 1 90 ? -2.388 -13.422 11.440 1.00 93.81 90 LYS A O 1
ATOM 732 N N . GLN A 1 91 ? -4.312 -14.487 10.935 1.00 94.25 91 GLN A N 1
ATOM 733 C CA . GLN A 1 91 ? -3.937 -14.811 9.552 1.00 94.25 91 GLN A CA 1
ATOM 734 C C . GLN A 1 91 ? -3.621 -13.551 8.735 1.00 94.25 91 GLN A C 1
ATOM 736 O O . GLN A 1 91 ? -2.637 -13.504 7.993 1.00 94.25 91 GLN A O 1
ATOM 741 N N . LEU A 1 92 ? -4.424 -12.499 8.901 1.00 94.19 92 LEU A N 1
ATOM 742 C CA . LEU A 1 92 ? -4.222 -11.221 8.229 1.00 94.19 92 LEU A CA 1
ATOM 743 C C . LEU A 1 92 ? -2.887 -10.578 8.637 1.00 94.19 92 LEU A C 1
ATOM 745 O O . LEU A 1 92 ? -2.118 -10.134 7.783 1.00 94.19 92 LEU A O 1
ATOM 749 N N . ILE A 1 93 ? -2.578 -10.572 9.935 1.00 93.62 93 ILE A N 1
ATOM 750 C CA . ILE A 1 93 ? -1.328 -10.010 10.464 1.00 93.62 93 ILE A CA 1
ATOM 751 C C . ILE A 1 93 ? -0.116 -10.833 10.024 1.00 93.62 93 ILE A C 1
ATOM 753 O O . ILE A 1 93 ? 0.910 -10.258 9.662 1.00 93.62 93 ILE A O 1
ATOM 757 N N . GLU A 1 94 ? -0.216 -12.162 10.001 1.00 92.94 94 GLU A N 1
ATOM 758 C CA . GLU A 1 94 ? 0.832 -13.034 9.459 1.00 92.94 94 GLU A CA 1
ATOM 759 C C . GLU A 1 94 ? 1.099 -12.748 7.981 1.00 92.94 94 GLU A C 1
ATOM 761 O O . GLU A 1 94 ? 2.254 -12.594 7.581 1.00 92.94 94 GLU A O 1
ATOM 766 N N . ARG A 1 95 ? 0.046 -12.561 7.178 1.00 94.00 95 ARG A N 1
ATOM 767 C CA . ARG A 1 95 ? 0.191 -12.150 5.778 1.00 94.00 95 ARG A CA 1
ATOM 768 C C . ARG A 1 95 ? 0.928 -10.814 5.651 1.00 94.00 95 ARG A C 1
ATOM 770 O O . ARG A 1 95 ? 1.826 -10.698 4.816 1.00 94.00 95 ARG A O 1
ATOM 777 N N . PHE A 1 96 ? 0.601 -9.821 6.478 1.00 94.25 96 PHE A N 1
ATOM 778 C CA . PHE A 1 96 ? 1.304 -8.534 6.465 1.00 94.25 96 PHE A CA 1
ATOM 779 C C . PHE A 1 96 ? 2.777 -8.658 6.868 1.00 94.25 96 PHE A C 1
ATOM 781 O O . PHE A 1 96 ? 3.620 -7.979 6.279 1.00 94.25 96 PHE A O 1
ATOM 788 N N . LYS A 1 97 ? 3.124 -9.552 7.806 1.00 92.56 97 LYS A N 1
ATOM 789 C CA . LYS A 1 97 ? 4.531 -9.843 8.138 1.00 92.56 97 LYS A CA 1
ATOM 790 C C . LYS A 1 97 ? 5.287 -10.393 6.940 1.00 92.56 97 LYS A C 1
ATOM 792 O O . LYS A 1 97 ? 6.350 -9.871 6.622 1.00 92.56 97 LYS A O 1
ATOM 797 N N . LEU A 1 98 ? 4.716 -11.374 6.241 1.00 91.31 98 LEU A N 1
ATOM 798 C CA . LEU A 1 98 ? 5.345 -11.968 5.060 1.00 91.31 98 LEU A CA 1
ATOM 799 C C . LEU A 1 98 ? 5.602 -10.921 3.969 1.00 91.31 98 LEU A C 1
ATOM 801 O O . LEU A 1 98 ? 6.694 -10.866 3.405 1.00 91.31 98 LEU A O 1
ATOM 805 N N . ILE A 1 99 ? 4.623 -10.050 3.706 1.00 92.31 99 ILE A N 1
ATOM 806 C CA . ILE A 1 99 ? 4.766 -8.943 2.746 1.00 92.31 99 ILE A CA 1
ATOM 807 C C . ILE A 1 99 ? 5.881 -7.990 3.183 1.00 92.31 99 ILE A C 1
ATOM 809 O O . ILE A 1 99 ? 6.746 -7.612 2.387 1.00 92.31 99 ILE A O 1
ATOM 813 N N . LYS A 1 100 ? 5.897 -7.620 4.464 1.00 91.94 100 LYS A N 1
ATOM 814 C CA . LYS A 1 100 ? 6.906 -6.723 5.014 1.00 91.94 100 LYS A CA 1
ATOM 815 C C . LYS A 1 100 ? 8.315 -7.313 4.919 1.00 91.94 100 LYS A C 1
ATOM 817 O O . LYS A 1 100 ? 9.224 -6.629 4.451 1.00 91.94 100 LYS A O 1
ATOM 822 N N . GLU A 1 101 ? 8.505 -8.569 5.312 1.00 89.62 101 GLU A N 1
ATOM 823 C CA . GLU A 1 101 ? 9.787 -9.274 5.213 1.00 89.62 101 GLU A CA 1
ATOM 824 C C . GLU A 1 101 ? 10.254 -9.374 3.759 1.00 89.62 101 GLU A C 1
ATOM 826 O O . GLU A 1 101 ? 11.406 -9.059 3.448 1.00 89.62 101 GLU A O 1
ATOM 831 N N . ALA A 1 102 ? 9.344 -9.710 2.840 1.00 88.19 102 ALA A N 1
ATOM 832 C CA . ALA A 1 102 ? 9.604 -9.734 1.406 1.00 88.19 102 ALA A CA 1
ATOM 833 C C . ALA A 1 102 ? 10.055 -8.360 0.872 1.00 88.19 102 ALA A C 1
ATOM 835 O O . ALA A 1 102 ? 10.992 -8.279 0.067 1.00 88.19 102 ALA A O 1
ATOM 836 N N . LYS A 1 103 ? 9.428 -7.273 1.338 1.00 88.88 103 LYS A N 1
ATOM 837 C CA . LYS A 1 103 ? 9.773 -5.885 0.989 1.00 88.88 103 LYS A CA 1
ATOM 838 C C . LYS A 1 103 ? 11.143 -5.490 1.536 1.00 88.88 103 LYS A C 1
ATOM 840 O O . LYS A 1 103 ? 11.958 -4.917 0.809 1.00 88.88 103 LYS A O 1
ATOM 845 N N . GLU A 1 104 ? 11.420 -5.792 2.801 1.00 87.94 104 GLU A N 1
ATOM 846 C CA . GLU A 1 104 ? 12.705 -5.496 3.437 1.00 87.94 104 GLU A CA 1
ATOM 847 C C . GLU A 1 104 ? 13.850 -6.293 2.808 1.00 87.94 104 GLU A C 1
ATOM 849 O O . GLU A 1 104 ? 14.911 -5.725 2.538 1.00 87.94 104 GLU A O 1
ATOM 854 N N . ALA A 1 105 ? 13.631 -7.573 2.500 1.00 85.88 105 ALA A N 1
ATOM 855 C CA . ALA A 1 105 ? 14.585 -8.408 1.780 1.00 85.88 105 ALA A CA 1
ATOM 856 C C . ALA A 1 105 ? 14.881 -7.837 0.386 1.00 85.88 105 ALA A C 1
ATOM 858 O O . ALA A 1 105 ? 16.047 -7.671 0.022 1.00 85.88 105 ALA A O 1
ATOM 859 N N . ALA A 1 106 ? 13.849 -7.439 -0.368 1.00 84.06 106 ALA A N 1
ATOM 860 C CA . ALA A 1 106 ? 14.020 -6.799 -1.671 1.00 84.06 106 ALA A CA 1
ATOM 861 C C . ALA A 1 106 ? 14.775 -5.461 -1.570 1.00 84.06 106 ALA A C 1
ATOM 863 O O . ALA A 1 106 ? 15.631 -5.163 -2.407 1.00 84.06 106 ALA A O 1
ATOM 864 N N . LYS A 1 107 ? 14.508 -4.656 -0.531 1.00 85.69 107 LYS A N 1
ATOM 865 C CA . LYS A 1 107 ? 15.224 -3.397 -0.284 1.00 85.69 107 LYS A CA 1
ATOM 866 C C . LYS A 1 107 ? 16.697 -3.646 0.044 1.00 85.69 107 LYS A C 1
ATOM 868 O O . LYS A 1 107 ? 17.555 -3.026 -0.579 1.00 85.69 107 LYS A O 1
ATOM 873 N N . LYS A 1 108 ? 16.997 -4.593 0.939 1.00 84.88 108 LYS A N 1
ATOM 874 C CA . LYS A 1 108 ? 18.372 -5.006 1.270 1.00 84.88 108 LYS A CA 1
ATOM 875 C C . LYS A 1 108 ? 19.104 -5.542 0.040 1.00 84.88 108 LYS A C 1
ATOM 877 O O . LYS A 1 108 ? 20.243 -5.157 -0.200 1.00 84.88 108 LYS A O 1
ATOM 882 N N . ALA A 1 109 ? 18.450 -6.354 -0.792 1.00 77.56 109 ALA A N 1
ATOM 883 C CA . ALA A 1 109 ? 19.028 -6.853 -2.040 1.00 77.56 109 ALA A CA 1
ATOM 884 C C . ALA A 1 109 ? 19.352 -5.715 -3.026 1.00 77.56 109 ALA A C 1
ATOM 886 O O . ALA A 1 109 ? 20.440 -5.690 -3.610 1.00 77.56 109 ALA A O 1
ATOM 887 N N . LYS A 1 110 ? 18.456 -4.728 -3.174 1.00 76.06 110 LYS A N 1
ATOM 888 C CA . LYS A 1 110 ? 18.706 -3.524 -3.986 1.00 76.06 110 LYS A CA 1
ATOM 889 C C . LYS A 1 110 ? 19.847 -2.678 -3.429 1.00 76.06 110 LYS A C 1
ATOM 891 O O . LYS A 1 110 ? 20.693 -2.237 -4.202 1.00 76.06 110 LYS A O 1
ATOM 896 N N . GLU A 1 111 ? 19.892 -2.454 -2.119 1.00 81.44 111 GLU A N 1
ATOM 897 C CA . GLU A 1 111 ? 20.958 -1.688 -1.467 1.00 81.44 111 GLU A CA 1
ATOM 898 C C . GLU A 1 111 ? 22.310 -2.393 -1.574 1.00 81.44 111 GLU A C 1
ATOM 900 O O . GLU A 1 111 ? 23.289 -1.750 -1.937 1.00 81.44 111 GLU A O 1
ATOM 905 N N . ASN A 1 112 ? 22.364 -3.709 -1.362 1.00 71.88 112 ASN A N 1
ATOM 906 C CA . ASN A 1 112 ? 23.569 -4.509 -1.574 1.00 71.88 112 ASN A CA 1
ATOM 907 C C . ASN A 1 112 ? 24.008 -4.450 -3.036 1.00 71.88 112 ASN A C 1
ATOM 909 O O . ASN A 1 112 ? 25.180 -4.222 -3.306 1.00 71.88 112 ASN A O 1
ATOM 913 N N . THR A 1 113 ? 23.074 -4.540 -3.986 1.00 67.12 113 THR A N 1
ATOM 914 C CA . THR A 1 113 ? 23.379 -4.356 -5.412 1.00 67.12 113 THR A CA 1
ATOM 915 C C . THR A 1 113 ? 23.891 -2.943 -5.699 1.00 67.12 113 THR A C 1
ATOM 917 O O . THR A 1 113 ? 24.813 -2.780 -6.490 1.00 67.12 113 THR A O 1
ATOM 920 N N . LYS A 1 114 ? 23.342 -1.908 -5.053 1.00 64.31 114 LYS A N 1
ATOM 921 C CA . LYS A 1 114 ? 23.785 -0.513 -5.208 1.00 64.31 114 LYS A CA 1
ATOM 922 C C . LYS A 1 114 ? 25.174 -0.279 -4.597 1.00 64.31 114 LYS A C 1
ATOM 924 O O . LYS A 1 114 ? 25.979 0.407 -5.213 1.00 64.31 114 LYS A O 1
ATOM 929 N N . LYS A 1 115 ? 25.473 -0.884 -3.443 1.00 60.28 115 LYS A N 1
ATOM 930 C CA . LYS A 1 115 ? 26.788 -0.837 -2.775 1.00 60.28 115 LYS A CA 1
ATOM 931 C C . LYS A 1 115 ? 27.851 -1.650 -3.525 1.00 60.28 115 LYS A C 1
ATOM 933 O O . LYS A 1 115 ? 28.977 -1.194 -3.686 1.00 60.28 115 LYS A O 1
ATOM 938 N N . LEU A 1 116 ? 27.487 -2.817 -4.059 1.00 54.31 116 LEU A N 1
ATOM 939 C CA . LEU A 1 116 ? 28.341 -3.601 -4.959 1.00 54.31 116 LEU A CA 1
ATOM 940 C C . LEU A 1 116 ? 28.629 -2.825 -6.256 1.00 54.31 116 LEU A C 1
ATOM 942 O O . LEU A 1 116 ? 29.767 -2.817 -6.712 1.00 54.31 116 LEU A O 1
ATOM 946 N N . LYS A 1 117 ? 27.638 -2.094 -6.792 1.00 48.88 117 LYS A N 1
ATOM 947 C CA . LYS A 1 117 ? 27.805 -1.177 -7.937 1.00 48.88 117 LYS A CA 1
ATOM 948 C C . LYS A 1 117 ? 28.685 0.044 -7.633 1.00 48.88 117 LYS A C 1
ATOM 950 O O . LYS A 1 117 ? 29.299 0.556 -8.558 1.00 48.88 117 LYS A O 1
ATOM 955 N N . SER A 1 118 ? 28.763 0.522 -6.385 1.00 48.19 118 SER A N 1
ATOM 956 C CA . SER A 1 118 ? 29.673 1.625 -6.027 1.00 48.19 118 SER A CA 1
ATOM 957 C C . SER A 1 118 ? 31.119 1.173 -5.807 1.00 48.19 118 SER A C 1
ATOM 959 O O . SER A 1 118 ? 32.019 1.995 -5.913 1.00 48.19 118 SER A O 1
ATOM 961 N N . ALA A 1 119 ? 31.353 -0.111 -5.507 1.00 47.59 119 ALA A N 1
ATOM 962 C CA . ALA A 1 119 ? 32.690 -0.651 -5.238 1.00 47.59 119 ALA A CA 1
ATOM 963 C C . ALA A 1 119 ? 33.327 -1.389 -6.431 1.00 47.59 119 ALA A C 1
ATOM 965 O O . ALA A 1 119 ? 34.541 -1.577 -6.451 1.00 47.59 119 ALA A O 1
ATOM 966 N N . LYS A 1 120 ? 32.549 -1.820 -7.432 1.00 42.06 120 LYS A N 1
ATOM 967 C CA . LYS A 1 120 ? 33.080 -2.534 -8.598 1.00 42.06 120 LYS A CA 1
ATOM 968 C C . LYS A 1 120 ? 32.286 -2.169 -9.846 1.00 42.06 120 LYS A C 1
ATOM 970 O O . LYS A 1 120 ? 31.202 -2.707 -10.035 1.00 42.06 120 LYS A O 1
ATOM 975 N N . SER A 1 121 ? 32.872 -1.250 -10.621 1.00 41.69 121 SER A N 1
ATOM 976 C CA . SER A 1 121 ? 32.638 -0.918 -12.035 1.00 41.69 121 SER A CA 1
ATOM 977 C C . SER A 1 121 ? 31.190 -0.741 -12.496 1.00 41.69 121 SER A C 1
ATOM 979 O O . SER A 1 121 ? 30.310 -1.542 -12.203 1.00 41.69 121 SER A O 1
ATOM 981 N N . GLU A 1 122 ? 30.978 0.290 -13.315 1.00 45.91 122 GLU A N 1
ATOM 982 C CA . GLU A 1 122 ? 29.886 0.403 -14.281 1.00 45.91 122 GLU A CA 1
ATOM 983 C C . GLU A 1 122 ? 29.266 -0.976 -14.567 1.00 45.91 122 GLU A C 1
ATOM 985 O O . GLU A 1 122 ? 29.898 -1.826 -15.193 1.00 45.91 122 GLU A O 1
ATOM 990 N N . ARG A 1 123 ? 28.050 -1.263 -14.066 1.00 48.75 123 ARG A N 1
ATOM 991 C CA . ARG A 1 123 ? 27.252 -2.348 -14.656 1.00 48.75 123 ARG A CA 1
ATOM 992 C C . ARG A 1 123 ? 26.860 -1.816 -16.005 1.00 48.75 123 ARG A C 1
ATOM 994 O O . ARG A 1 123 ? 25.828 -1.173 -16.183 1.00 48.75 123 ARG A O 1
ATOM 1001 N N . VAL A 1 124 ? 27.797 -1.978 -16.906 1.00 46.44 124 VAL A N 1
ATOM 1002 C CA . VAL A 1 124 ? 27.669 -1.521 -18.238 1.00 46.44 124 VAL A CA 1
ATOM 1003 C C . VAL A 1 124 ? 26.485 -2.281 -18.822 1.00 46.44 124 VAL A C 1
ATOM 1005 O O . VAL A 1 124 ? 26.436 -3.509 -18.763 1.00 46.44 124 VAL A O 1
ATOM 1008 N N . LEU A 1 125 ? 25.543 -1.567 -19.425 1.00 52.53 125 LEU A N 1
ATOM 1009 C CA . LEU A 1 125 ? 24.589 -2.127 -20.384 1.00 52.53 125 LEU A CA 1
ATOM 1010 C C . LEU A 1 125 ? 25.311 -2.751 -21.621 1.00 52.53 125 LEU A C 1
ATOM 1012 O O . LEU A 1 125 ? 24.721 -2.837 -22.693 1.00 52.53 125 LEU A O 1
ATOM 1016 N N . TYR A 1 126 ? 26.586 -3.172 -21.516 1.00 52.03 126 TYR A N 1
ATOM 1017 C CA . TYR A 1 126 ? 27.504 -3.473 -22.632 1.00 52.03 126 TYR A CA 1
ATOM 1018 C C . TYR A 1 126 ? 27.251 -4.776 -23.373 1.00 52.03 126 TYR A C 1
ATOM 1020 O O . TYR A 1 126 ? 27.966 -5.060 -24.326 1.00 52.03 126 TYR A O 1
ATOM 1028 N N . GLY A 1 127 ? 26.269 -5.579 -22.985 1.00 59.84 127 GLY A N 1
ATOM 1029 C CA . GLY A 1 127 ? 25.946 -6.752 -23.793 1.00 59.84 127 GLY A CA 1
ATOM 1030 C C . GLY A 1 127 ? 25.149 -6.386 -25.045 1.00 59.84 127 GLY A C 1
ATOM 1031 O O . GLY A 1 127 ? 25.475 -6.814 -26.147 1.00 59.84 127 GLY A O 1
ATOM 1032 N N . LYS A 1 128 ? 24.079 -5.606 -24.854 1.00 73.06 128 LYS A N 1
ATOM 1033 C CA . LYS A 1 128 ? 23.002 -5.457 -25.845 1.00 73.06 128 LYS A CA 1
ATOM 1034 C C . LYS A 1 128 ? 22.772 -4.020 -26.293 1.00 73.06 128 LYS A C 1
ATOM 1036 O O . LYS A 1 128 ? 22.484 -3.789 -27.466 1.00 73.06 128 LYS A O 1
ATOM 1041 N N . LEU A 1 129 ? 22.871 -3.055 -25.372 1.00 86.88 129 LEU A N 1
ATOM 1042 C CA . LEU A 1 129 ? 22.634 -1.659 -25.714 1.00 86.88 129 LEU A CA 1
ATOM 1043 C C . LEU A 1 129 ? 23.747 -1.206 -26.646 1.00 86.88 129 LEU A C 1
ATOM 1045 O O . LEU A 1 129 ? 24.910 -1.125 -26.258 1.00 86.88 129 LEU A O 1
ATOM 1049 N N . THR A 1 130 ? 23.371 -0.844 -27.862 1.00 90.38 130 THR A N 1
ATOM 1050 C CA . THR A 1 130 ? 24.262 -0.100 -28.735 1.00 90.38 130 THR A CA 1
ATOM 1051 C C . THR A 1 130 ? 24.016 1.387 -28.457 1.00 90.38 130 THR A C 1
ATOM 1053 O O . THR A 1 130 ? 22.965 1.899 -28.848 1.00 90.38 130 THR A O 1
ATOM 1056 N N . PRO A 1 131 ? 24.925 2.111 -27.781 1.00 90.62 131 PRO A N 1
ATOM 1057 C CA . PRO A 1 131 ? 24.665 3.482 -27.344 1.00 90.62 131 PRO A CA 1
ATOM 1058 C C . PRO A 1 131 ? 24.699 4.477 -28.512 1.00 90.62 131 PRO A C 1
ATOM 1060 O O . PRO A 1 131 ? 25.286 4.194 -29.563 1.00 90.62 131 PRO A O 1
ATOM 1063 N N . ALA A 1 132 ? 24.086 5.643 -28.306 1.00 92.19 132 ALA A N 1
ATOM 1064 C CA . ALA A 1 132 ? 24.338 6.838 -29.108 1.00 92.19 132 ALA A CA 1
ATOM 1065 C C . ALA A 1 132 ? 25.709 7.440 -28.743 1.00 92.19 132 ALA A C 1
ATOM 1067 O O . ALA A 1 132 ? 26.205 7.239 -27.632 1.00 92.19 132 ALA A O 1
ATOM 1068 N N . GLN A 1 133 ? 26.334 8.171 -29.665 1.00 91.44 133 GLN A N 1
ATOM 1069 C CA . GLN A 1 133 ? 27.632 8.814 -29.423 1.00 91.44 133 GLN A CA 1
ATOM 1070 C C . GLN A 1 133 ? 27.511 10.054 -28.529 1.00 91.44 133 GLN A C 1
ATOM 1072 O O . GLN A 1 133 ? 28.398 10.323 -27.719 1.00 91.44 133 GLN A O 1
ATOM 1077 N N . GLN A 1 134 ? 26.423 10.812 -28.664 1.00 91.06 134 GLN A N 1
ATOM 1078 C CA . GLN A 1 134 ? 26.152 11.985 -27.842 1.00 91.06 134 GLN A CA 1
ATOM 1079 C C . GLN A 1 134 ? 25.548 11.596 -26.490 1.00 91.06 134 GLN A C 1
ATOM 1081 O O . GLN A 1 134 ? 24.906 10.558 -26.335 1.00 91.06 134 GLN A O 1
ATOM 1086 N N . LYS A 1 135 ? 25.731 12.469 -25.495 1.00 87.75 135 LYS A N 1
ATOM 1087 C CA . LYS A 1 135 ? 25.185 12.323 -24.136 1.00 87.75 135 LYS A CA 1
ATOM 1088 C C . LYS A 1 135 ? 24.147 13.409 -23.821 1.00 87.75 135 LYS A C 1
ATOM 1090 O O . LYS A 1 135 ? 24.148 13.949 -22.720 1.00 87.75 135 LYS A O 1
ATOM 1095 N N . ASN A 1 136 ? 23.296 13.757 -24.790 1.00 89.94 136 ASN A N 1
ATOM 1096 C CA . ASN A 1 136 ? 22.245 14.759 -24.606 1.00 89.94 136 ASN A CA 1
ATOM 1097 C C . ASN A 1 136 ? 20.863 14.089 -24.465 1.00 89.94 136 ASN A C 1
ATOM 1099 O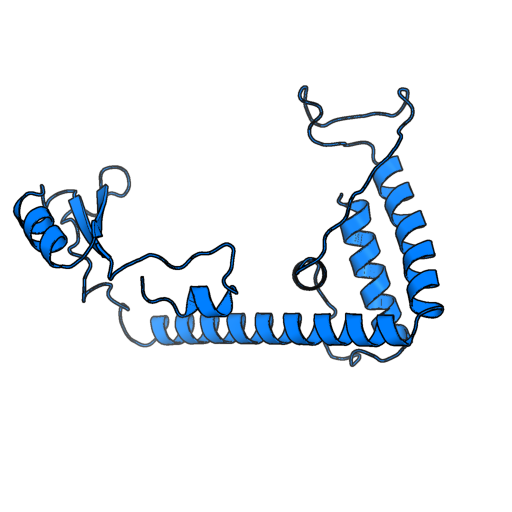 O . ASN A 1 136 ? 20.296 13.673 -25.472 1.00 89.94 136 ASN A O 1
ATOM 1103 N N . PRO A 1 137 ? 20.277 14.005 -23.257 1.00 90.06 137 PRO A N 1
ATOM 1104 C CA . PRO A 1 137 ? 18.987 13.344 -23.055 1.00 90.06 137 PRO A CA 1
ATOM 1105 C C . PRO A 1 137 ? 17.805 14.049 -23.739 1.00 90.06 137 PRO A C 1
ATOM 1107 O O . PRO A 1 137 ? 16.768 13.423 -23.909 1.00 90.06 137 PRO A O 1
ATOM 1110 N N . LEU A 1 138 ? 17.940 15.323 -24.131 1.00 92.94 138 LEU A N 1
ATOM 1111 C CA . LEU A 1 138 ? 16.879 16.066 -24.828 1.00 92.94 138 LEU A CA 1
ATOM 1112 C C . LEU A 1 138 ? 16.804 15.752 -26.328 1.00 92.94 138 LEU A C 1
ATOM 1114 O O . LEU A 1 138 ? 15.801 16.057 -26.963 1.00 92.94 138 LEU A O 1
ATOM 1118 N N . GLN A 1 139 ? 17.874 15.196 -26.896 1.00 90.50 139 GLN A N 1
ATOM 1119 C CA . GLN A 1 139 ? 17.988 14.884 -28.326 1.00 90.50 139 GLN A CA 1
ATOM 1120 C C . GLN A 1 139 ? 18.148 13.387 -28.583 1.00 90.50 139 GLN A C 1
ATOM 1122 O O . GLN A 1 139 ? 17.868 12.919 -29.681 1.00 90.50 139 GLN A O 1
ATOM 1127 N N . ASN A 1 140 ? 18.631 12.642 -27.590 1.00 94.38 140 ASN A N 1
ATOM 1128 C CA . ASN A 1 140 ? 18.881 11.224 -27.744 1.00 94.38 140 ASN A CA 1
ATOM 1129 C C . ASN A 1 140 ? 17.579 10.426 -27.772 1.00 94.38 140 ASN A C 1
ATOM 1131 O O . ASN A 1 140 ? 16.693 10.603 -26.937 1.00 94.38 140 ASN A O 1
ATOM 1135 N N . GLU A 1 141 ? 17.546 9.457 -28.675 1.00 94.88 141 GLU A N 1
ATOM 1136 C CA . GLU A 1 141 ? 16.449 8.513 -28.840 1.00 94.88 141 GLU A CA 1
ATOM 1137 C C . GLU A 1 141 ? 16.925 7.103 -28.486 1.00 94.88 141 GLU A C 1
ATOM 1139 O O . GLU A 1 141 ? 18.078 6.734 -28.738 1.00 94.88 141 GLU A O 1
ATOM 1144 N N . ILE A 1 142 ? 16.030 6.291 -27.923 1.00 92.81 142 ILE A N 1
ATOM 1145 C CA . ILE A 1 142 ? 16.265 4.864 -27.696 1.00 92.81 142 ILE A CA 1
ATOM 1146 C C . ILE A 1 142 ? 15.202 4.045 -28.422 1.00 92.81 142 ILE A C 1
ATOM 1148 O O . ILE A 1 142 ? 14.007 4.219 -28.201 1.00 92.81 142 ILE A O 1
ATOM 1152 N N . PHE A 1 143 ? 15.651 3.133 -29.278 1.00 93.94 143 PHE A N 1
ATOM 1153 C CA . PHE A 1 143 ? 14.789 2.213 -30.010 1.00 93.94 143 PHE A CA 1
ATOM 1154 C C . PHE A 1 143 ? 14.829 0.842 -29.346 1.00 93.94 143 PHE A C 1
ATOM 1156 O O . PHE A 1 143 ? 15.896 0.233 -29.230 1.00 93.94 143 PHE A O 1
ATOM 1163 N N . LEU A 1 144 ? 13.658 0.364 -28.929 1.00 92.75 144 LEU A N 1
ATOM 1164 C CA . LEU A 1 144 ? 13.458 -0.998 -28.444 1.00 92.75 144 LEU A CA 1
ATOM 1165 C C . LEU A 1 144 ? 13.095 -1.883 -29.637 1.00 92.75 144 LEU A C 1
ATOM 1167 O O . LEU A 1 144 ? 12.136 -1.584 -30.345 1.00 92.75 144 LEU A O 1
ATOM 1171 N N . VAL A 1 145 ? 13.861 -2.945 -29.876 1.00 92.25 145 VAL A N 1
ATOM 1172 C CA . VAL A 1 145 ? 13.681 -3.814 -31.054 1.00 92.25 145 VAL A CA 1
ATOM 1173 C C . VAL A 1 145 ? 13.478 -5.255 -30.628 1.00 92.25 145 VAL A C 1
ATOM 1175 O O . VAL A 1 145 ? 14.141 -5.721 -29.709 1.00 92.25 145 VAL A O 1
ATOM 1178 N N . GLU A 1 146 ? 12.587 -5.977 -31.296 1.00 90.81 146 GLU A N 1
ATOM 1179 C CA . GLU A 1 146 ? 12.352 -7.389 -30.997 1.00 90.81 146 GLU A CA 1
ATOM 1180 C C . GLU A 1 146 ? 13.476 -8.261 -31.579 1.00 90.81 146 GLU A C 1
ATOM 1182 O O . GLU A 1 146 ? 13.592 -8.440 -32.792 1.00 90.81 146 GLU A O 1
ATOM 1187 N N . GLY A 1 147 ? 14.310 -8.816 -30.698 1.00 88.44 147 GLY A N 1
ATOM 1188 C CA . GLY A 1 147 ? 15.375 -9.749 -31.049 1.00 88.44 147 GLY A CA 1
ATOM 1189 C C . GLY A 1 147 ? 16.618 -9.124 -31.692 1.00 88.44 147 GLY A C 1
ATOM 1190 O O . GLY A 1 147 ? 16.629 -8.004 -32.207 1.00 88.44 147 GLY A O 1
ATOM 1191 N N . ASP A 1 148 ? 17.702 -9.902 -31.692 1.00 85.44 148 ASP A N 1
ATOM 1192 C CA . ASP A 1 148 ? 19.007 -9.465 -32.203 1.00 85.44 148 ASP A CA 1
ATOM 1193 C C . ASP A 1 148 ? 19.018 -9.295 -33.733 1.00 85.44 148 ASP A C 1
ATOM 1195 O O . ASP A 1 148 ? 19.801 -8.508 -34.261 1.00 85.44 148 ASP A O 1
ATOM 1199 N N . SER A 1 149 ? 18.120 -9.980 -34.451 1.00 88.62 149 SER A N 1
ATOM 1200 C CA . SER A 1 149 ? 17.990 -9.861 -35.910 1.00 88.62 149 SER A CA 1
ATOM 1201 C C . SER A 1 149 ? 17.514 -8.464 -36.321 1.00 88.62 149 SER A C 1
ATOM 1203 O O . SER A 1 149 ? 18.218 -7.764 -37.052 1.00 88.62 149 SER A O 1
ATOM 1205 N N . ALA A 1 150 ? 16.378 -8.005 -35.780 1.00 89.31 150 ALA A N 1
ATOM 1206 C CA . ALA A 1 150 ? 15.907 -6.640 -36.002 1.00 89.31 150 ALA A CA 1
ATOM 1207 C C . ALA A 1 150 ? 16.872 -5.611 -35.389 1.00 89.31 150 ALA A C 1
ATOM 1209 O O . ALA A 1 150 ? 17.110 -4.555 -35.979 1.00 89.31 150 ALA A O 1
ATOM 1210 N N . GLY A 1 151 ? 17.496 -5.948 -34.252 1.00 91.19 151 GLY A N 1
ATOM 1211 C CA . GLY A 1 151 ? 18.555 -5.156 -33.629 1.00 91.19 151 GLY A CA 1
ATOM 1212 C C . GLY A 1 151 ? 19.752 -4.898 -34.549 1.00 91.19 151 GLY A C 1
ATOM 1213 O O . GLY A 1 151 ? 20.247 -3.772 -34.600 1.00 91.19 151 GLY A O 1
ATOM 1214 N N . GLY A 1 152 ? 20.191 -5.898 -35.318 1.00 91.06 152 GLY A N 1
ATOM 1215 C CA . GLY A 1 152 ? 21.280 -5.771 -36.290 1.00 91.06 152 GLY A CA 1
ATOM 1216 C C . GLY A 1 152 ? 20.944 -4.814 -37.435 1.00 91.06 152 GLY A C 1
ATOM 1217 O O . GLY A 1 152 ? 21.737 -3.924 -37.749 1.00 91.06 152 GLY A O 1
ATOM 1218 N N . THR A 1 153 ? 19.745 -4.936 -38.008 1.00 93.25 153 THR A N 1
ATOM 1219 C CA . THR A 1 153 ? 19.267 -4.029 -39.065 1.00 93.25 153 THR A CA 1
ATOM 1220 C C . THR A 1 153 ? 19.124 -2.599 -38.546 1.00 93.25 153 THR A C 1
ATOM 1222 O O . THR A 1 153 ? 19.639 -1.662 -39.158 1.00 93.25 153 THR A O 1
ATOM 1225 N N . ALA A 1 154 ? 18.509 -2.422 -37.373 1.00 93.94 154 ALA A N 1
ATOM 1226 C CA . ALA A 1 154 ? 18.347 -1.114 -36.743 1.00 93.94 154 ALA A CA 1
ATOM 1227 C C . ALA A 1 154 ? 19.699 -0.476 -36.377 1.00 93.94 154 ALA A C 1
ATOM 1229 O O . ALA A 1 154 ? 19.899 0.723 -36.560 1.00 93.94 154 ALA A O 1
ATOM 1230 N N . LYS A 1 155 ? 20.667 -1.274 -35.910 1.00 93.44 155 LYS A N 1
ATOM 1231 C CA . LYS A 1 155 ? 22.025 -0.806 -35.602 1.00 93.44 155 LYS A CA 1
ATOM 1232 C C . LYS A 1 155 ? 22.739 -0.246 -36.830 1.00 93.44 155 LYS A C 1
ATOM 1234 O O . LYS A 1 155 ? 23.435 0.760 -36.697 1.00 93.44 155 LYS A O 1
ATOM 1239 N N . SER A 1 156 ? 22.576 -0.882 -37.986 1.00 93.56 156 SER A N 1
ATOM 1240 C CA . SER A 1 156 ? 23.213 -0.457 -39.237 1.00 93.56 156 SER A CA 1
ATOM 1241 C C . SER A 1 156 ? 22.530 0.758 -39.873 1.00 93.56 156 SER A C 1
ATOM 1243 O O . SER A 1 156 ? 23.211 1.567 -40.494 1.00 93.56 156 SER A O 1
ATOM 1245 N N . GLY A 1 157 ? 21.210 0.905 -39.709 1.00 93.75 157 GLY A N 1
ATOM 1246 C CA . GLY A 1 157 ? 20.423 1.977 -40.337 1.00 93.75 157 GLY A CA 1
ATOM 1247 C C . GLY A 1 157 ? 20.290 3.281 -39.540 1.00 93.75 157 GLY A C 1
ATOM 1248 O O . GLY A 1 157 ? 19.780 4.263 -40.070 1.00 93.75 157 GLY A O 1
ATOM 1249 N N . ARG A 1 158 ? 20.710 3.310 -38.272 1.00 95.56 158 ARG A N 1
ATOM 1250 C CA . ARG A 1 158 ? 20.513 4.469 -37.382 1.00 95.56 158 ARG A CA 1
ATOM 1251 C C . ARG A 1 158 ? 21.509 5.607 -37.616 1.00 95.56 158 ARG A C 1
ATOM 1253 O O . ARG A 1 158 ? 22.673 5.372 -37.957 1.00 95.56 158 ARG A O 1
ATOM 1260 N N . ASP A 1 159 ? 21.131 6.823 -37.224 1.00 96.00 159 ASP A N 1
ATOM 1261 C CA . ASP A 1 159 ? 22.113 7.875 -36.954 1.00 96.00 159 ASP A CA 1
ATOM 1262 C C . ASP A 1 159 ? 22.748 7.654 -35.573 1.00 96.00 159 ASP A C 1
ATOM 1264 O O . ASP A 1 159 ? 22.205 7.999 -34.520 1.00 96.00 159 ASP A O 1
ATOM 1268 N N . LYS A 1 160 ? 23.956 7.085 -35.578 1.00 94.69 160 LYS A N 1
ATOM 1269 C CA . LYS A 1 160 ? 24.723 6.774 -34.362 1.00 94.69 160 LYS A CA 1
ATOM 1270 C C . LYS A 1 160 ? 25.002 7.988 -33.467 1.00 94.69 160 LYS A C 1
ATOM 1272 O O . LYS A 1 160 ? 25.406 7.779 -32.324 1.00 94.69 160 LYS A O 1
ATOM 1277 N N . ARG A 1 161 ? 24.843 9.226 -33.958 1.00 94.31 161 ARG A N 1
ATOM 1278 C CA . ARG A 1 161 ? 25.088 10.440 -33.167 1.00 94.31 161 ARG A CA 1
ATOM 1279 C C . ARG A 1 161 ? 24.127 10.536 -31.989 1.00 94.31 161 ARG A C 1
ATOM 1281 O O . ARG A 1 161 ? 24.607 10.702 -30.872 1.00 94.31 161 ARG A O 1
ATOM 1288 N N . PHE A 1 162 ? 22.829 10.344 -32.219 1.00 94.56 162 PHE A N 1
ATOM 1289 C CA . PHE A 1 162 ? 21.790 10.526 -31.196 1.00 94.56 162 PHE A CA 1
ATOM 1290 C C . PHE A 1 162 ? 20.901 9.290 -30.973 1.00 94.56 162 PHE A C 1
ATOM 1292 O O . PHE A 1 162 ? 20.185 9.238 -29.977 1.00 94.56 162 PHE A O 1
ATOM 1299 N N . GLN A 1 163 ? 20.979 8.258 -31.822 1.00 96.50 163 GLN A N 1
ATOM 1300 C CA . GLN A 1 163 ? 20.112 7.078 -31.717 1.00 96.50 163 GLN A CA 1
ATOM 1301 C C . GLN A 1 163 ? 20.815 5.878 -31.068 1.00 96.50 163 GLN A C 1
ATOM 1303 O O . GLN A 1 163 ? 21.860 5.401 -31.529 1.00 96.50 163 GLN A O 1
ATOM 1308 N N . ALA A 1 164 ? 20.207 5.350 -30.006 1.00 94.38 164 ALA A N 1
ATOM 1309 C CA . ALA A 1 164 ? 20.606 4.129 -29.318 1.00 94.38 164 ALA A CA 1
ATOM 1310 C C . ALA A 1 164 ? 19.654 2.970 -29.657 1.00 94.38 164 ALA A C 1
ATOM 1312 O O . ALA A 1 164 ? 18.461 3.177 -29.845 1.00 94.38 164 ALA A O 1
ATOM 1313 N N . ILE A 1 165 ? 20.177 1.742 -29.717 1.00 94.19 165 ILE A N 1
ATOM 1314 C CA . ILE A 1 165 ? 19.396 0.532 -30.022 1.00 94.19 165 ILE A CA 1
ATOM 1315 C C . ILE A 1 165 ? 19.492 -0.434 -28.846 1.00 94.19 165 ILE A C 1
ATOM 1317 O O . ILE A 1 165 ? 20.603 -0.787 -28.446 1.00 94.19 165 ILE A O 1
ATOM 1321 N N . LEU A 1 166 ? 18.347 -0.882 -28.332 1.00 92.06 166 LEU A N 1
ATOM 1322 C CA . LEU A 1 166 ? 18.234 -1.900 -27.293 1.00 92.06 166 LEU A CA 1
ATOM 1323 C C . LEU A 1 166 ? 17.381 -3.077 -27.805 1.00 92.06 166 LEU A C 1
ATOM 1325 O O . LEU A 1 166 ? 16.154 -2.980 -27.837 1.00 92.06 166 LEU A O 1
ATOM 1329 N N . PRO A 1 167 ? 18.013 -4.184 -28.227 1.00 90.44 167 PRO A N 1
ATOM 1330 C CA . PRO A 1 167 ? 17.305 -5.411 -28.576 1.00 90.44 167 PRO A CA 1
ATOM 1331 C C . PRO A 1 167 ? 16.713 -6.083 -27.328 1.00 90.44 167 PRO A C 1
ATOM 1333 O O . PRO A 1 167 ? 17.424 -6.284 -26.340 1.00 90.44 167 PRO A O 1
ATOM 1336 N N . LEU A 1 168 ? 15.436 -6.459 -27.394 1.00 87.94 168 LEU A N 1
ATOM 1337 C CA . LEU A 1 168 ? 14.702 -7.197 -26.367 1.00 87.94 168 LEU A CA 1
ATOM 1338 C C . LEU A 1 168 ? 14.698 -8.696 -26.685 1.00 87.94 168 LEU A C 1
ATOM 1340 O O . LEU A 1 168 ? 14.497 -9.083 -27.841 1.00 87.94 168 LEU A O 1
ATOM 1344 N N . ARG A 1 169 ? 14.876 -9.566 -25.681 1.00 75.50 169 ARG A N 1
ATOM 1345 C CA . ARG A 1 169 ? 14.721 -11.021 -25.875 1.00 75.50 169 ARG A CA 1
ATOM 1346 C C . ARG A 1 169 ? 13.288 -11.459 -25.593 1.00 75.50 169 ARG A C 1
ATOM 1348 O O . ARG A 1 169 ? 12.881 -11.607 -24.446 1.00 75.50 169 ARG A O 1
ATOM 1355 N N . GLY A 1 170 ? 12.555 -11.759 -26.660 1.00 76.75 170 GLY A N 1
ATOM 1356 C CA . GLY A 1 170 ? 11.221 -12.343 -26.564 1.00 76.75 170 GLY A CA 1
ATOM 1357 C C . GLY A 1 170 ? 10.183 -11.392 -25.965 1.00 76.75 170 GLY A C 1
ATOM 1358 O O . GLY A 1 170 ? 10.294 -10.171 -26.059 1.00 76.75 170 GLY A O 1
ATOM 1359 N N . LYS A 1 171 ? 9.126 -11.965 -25.386 1.00 81.38 171 LYS A N 1
ATOM 1360 C CA . LYS A 1 171 ? 7.978 -11.201 -24.886 1.00 81.38 171 LYS A CA 1
ATOM 1361 C C . LYS A 1 171 ? 8.285 -10.577 -23.527 1.00 81.38 171 LYS A C 1
ATOM 1363 O O . LYS A 1 171 ? 8.682 -11.277 -22.598 1.00 81.38 171 LYS A O 1
ATOM 1368 N N . VAL A 1 172 ? 8.017 -9.277 -23.404 1.00 81.69 172 VAL A N 1
ATOM 1369 C CA . VAL A 1 172 ? 8.106 -8.544 -22.134 1.00 81.69 172 VAL A CA 1
ATOM 1370 C C . VAL A 1 172 ? 7.179 -9.186 -21.096 1.00 81.69 172 VAL A C 1
ATOM 1372 O O . VAL A 1 172 ? 6.059 -9.598 -21.410 1.00 81.69 172 VAL A O 1
ATOM 1375 N N . VAL A 1 173 ? 7.651 -9.279 -19.851 1.00 82.00 173 VAL A N 1
ATOM 1376 C CA . VAL A 1 173 ? 6.893 -9.874 -18.744 1.00 82.00 173 VAL A CA 1
ATOM 1377 C C . VAL A 1 173 ? 5.597 -9.097 -18.497 1.00 82.00 173 VAL A C 1
ATOM 1379 O O . VAL A 1 173 ? 5.584 -7.867 -18.454 1.00 82.00 173 VAL A O 1
ATOM 1382 N N . ASN A 1 174 ? 4.497 -9.822 -18.285 1.00 83.12 174 ASN A N 1
ATOM 1383 C CA . ASN A 1 174 ? 3.218 -9.219 -17.924 1.00 83.12 174 ASN A CA 1
ATOM 1384 C C . ASN A 1 174 ? 3.269 -8.696 -16.477 1.00 83.12 174 ASN A C 1
ATOM 1386 O O . ASN A 1 174 ? 3.267 -9.476 -15.521 1.00 83.12 174 ASN A O 1
ATOM 1390 N N . VAL A 1 175 ? 3.285 -7.372 -16.330 1.00 83.50 175 VAL A N 1
ATOM 1391 C CA . VAL A 1 175 ? 3.380 -6.675 -15.037 1.00 83.50 175 VAL A CA 1
ATOM 1392 C C . VAL A 1 175 ? 2.134 -6.797 -14.162 1.00 83.50 175 VAL A C 1
ATOM 1394 O O . VAL A 1 175 ? 2.250 -6.702 -12.947 1.00 83.50 175 VAL A O 1
ATOM 1397 N N . GLU A 1 176 ? 0.961 -7.030 -14.746 1.00 76.94 176 GLU A N 1
ATOM 1398 C CA . GLU A 1 176 ? -0.308 -7.122 -14.015 1.00 76.94 176 GLU A CA 1
ATOM 1399 C C . GLU A 1 176 ? -0.414 -8.435 -13.229 1.00 76.94 176 GLU A C 1
ATOM 1401 O O . GLU A 1 176 ? -0.940 -8.470 -12.119 1.00 76.94 176 GLU A O 1
ATOM 1406 N N . LYS A 1 177 ? 0.128 -9.521 -13.791 1.00 76.69 177 LYS A N 1
ATOM 1407 C CA . LYS A 1 177 ? 0.075 -10.865 -13.193 1.00 76.69 177 LYS A CA 1
ATOM 1408 C C . LYS A 1 177 ? 1.306 -11.228 -12.362 1.00 76.69 177 LYS A C 1
ATOM 1410 O O . LYS A 1 177 ? 1.268 -12.219 -11.635 1.00 76.69 177 LYS A O 1
ATOM 1415 N N . SER A 1 178 ? 2.395 -10.472 -12.486 1.00 77.62 178 SER A N 1
ATOM 1416 C CA . SER A 1 178 ? 3.691 -10.824 -11.898 1.00 77.62 178 SER A CA 1
ATOM 1417 C C . SER A 1 178 ? 3.954 -10.061 -10.606 1.00 77.62 178 SER A C 1
ATOM 1419 O O . SER A 1 178 ? 3.672 -8.86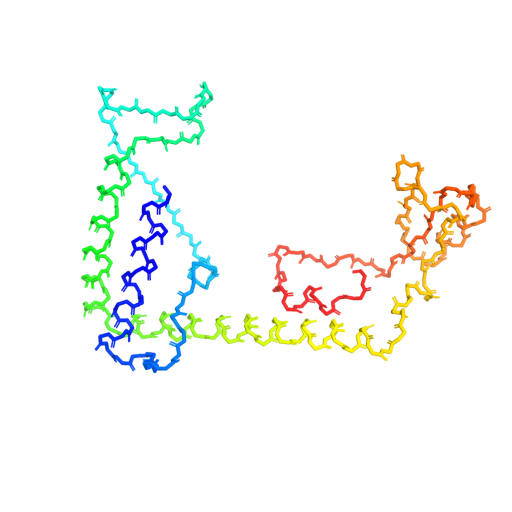9 -10.496 1.00 77.62 178 SER A O 1
ATOM 1421 N N . ARG A 1 179 ? 4.555 -10.729 -9.616 1.00 75.31 179 ARG A N 1
ATOM 1422 C CA . ARG A 1 179 ? 4.960 -10.070 -8.369 1.00 75.31 179 ARG A CA 1
ATOM 1423 C C . ARG A 1 179 ? 6.170 -9.173 -8.619 1.00 75.31 179 ARG A C 1
ATOM 1425 O O . ARG A 1 179 ? 7.017 -9.464 -9.461 1.00 75.31 179 ARG A O 1
ATOM 1432 N N . LEU A 1 180 ? 6.319 -8.116 -7.816 1.00 71.62 180 LEU A N 1
ATOM 1433 C CA . LEU A 1 180 ? 7.441 -7.174 -7.939 1.00 71.62 180 LEU A CA 1
ATOM 1434 C C . LEU A 1 180 ? 8.815 -7.862 -7.855 1.00 71.62 180 LEU A C 1
ATOM 1436 O O . LEU A 1 180 ? 9.764 -7.425 -8.500 1.00 71.62 180 LEU A O 1
ATOM 1440 N N . GLN A 1 181 ? 8.933 -8.935 -7.070 1.00 71.06 181 GLN A N 1
ATOM 1441 C CA . GLN A 1 181 ? 10.176 -9.704 -6.970 1.00 71.06 181 GLN A CA 1
ATOM 1442 C C . GLN A 1 181 ? 10.553 -10.388 -8.288 1.00 71.06 181 GLN A C 1
ATOM 1444 O O . GLN A 1 181 ? 11.732 -10.401 -8.635 1.00 71.06 181 GLN A O 1
ATOM 1449 N N . ASP A 1 182 ? 9.573 -10.908 -9.027 1.00 75.62 182 ASP A N 1
ATOM 1450 C CA . ASP A 1 182 ? 9.796 -11.571 -10.314 1.00 75.62 182 ASP A CA 1
ATOM 1451 C C . ASP A 1 182 ? 10.107 -10.540 -11.402 1.00 75.62 182 ASP A C 1
ATOM 1453 O O . ASP A 1 182 ? 11.019 -10.737 -12.200 1.00 75.62 182 ASP A O 1
ATOM 1457 N N . LEU A 1 183 ? 9.449 -9.375 -11.351 1.00 76.12 183 LEU A N 1
ATOM 1458 C CA . LEU A 1 183 ? 9.756 -8.240 -12.226 1.00 76.12 183 LEU A CA 1
ATOM 1459 C C . LEU A 1 183 ? 11.192 -7.735 -12.055 1.00 76.12 183 LEU A C 1
ATOM 1461 O O . LEU A 1 183 ? 11.848 -7.411 -13.034 1.00 76.12 183 LEU A O 1
ATOM 1465 N N . LEU A 1 184 ? 11.702 -7.682 -10.822 1.00 68.69 184 LEU A N 1
ATOM 1466 C CA . LEU A 1 184 ? 13.067 -7.218 -10.544 1.00 68.69 184 LEU A CA 1
ATOM 1467 C C . LEU A 1 184 ? 14.157 -8.229 -10.922 1.00 68.69 184 LEU A C 1
ATOM 1469 O O . LEU A 1 184 ? 15.325 -7.846 -10.988 1.00 68.69 184 LEU A O 1
ATOM 1473 N N . LYS A 1 185 ? 13.793 -9.501 -11.111 1.00 73.19 185 LYS A N 1
ATOM 1474 C CA . LYS A 1 185 ? 14.689 -10.539 -11.636 1.00 73.19 185 LYS A CA 1
ATOM 1475 C C . LYS A 1 185 ? 14.729 -10.552 -13.162 1.00 73.19 185 LYS A C 1
ATOM 1477 O O . LYS A 1 185 ? 15.625 -11.185 -13.711 1.00 73.19 185 LYS A O 1
ATOM 1482 N N . ASN A 1 186 ? 13.778 -9.894 -13.828 1.00 71.38 186 ASN A N 1
ATOM 1483 C CA . ASN A 1 186 ? 13.794 -9.780 -15.276 1.00 71.38 186 ASN A CA 1
ATOM 1484 C C . ASN A 1 186 ? 15.015 -8.957 -15.720 1.00 71.38 186 ASN A C 1
ATOM 1486 O O . ASN A 1 186 ? 15.317 -7.917 -15.132 1.00 71.38 186 ASN A O 1
ATOM 1490 N N . GLU A 1 187 ? 15.736 -9.465 -16.717 1.00 67.75 187 GLU A N 1
ATOM 1491 C CA . GLU A 1 187 ? 16.954 -8.843 -17.248 1.00 67.75 187 GLU A CA 1
ATOM 1492 C C . GLU A 1 187 ? 16.684 -7.879 -18.413 1.00 67.75 187 GLU A C 1
ATOM 1494 O O . GLU A 1 187 ? 17.607 -7.172 -18.826 1.00 67.75 187 GLU A O 1
ATOM 1499 N N . GLU A 1 188 ? 15.455 -7.869 -18.941 1.00 64.56 188 GLU A N 1
ATOM 1500 C CA . GLU A 1 188 ? 14.980 -6.895 -19.937 1.00 64.56 188 GLU A CA 1
ATOM 1501 C C . GLU A 1 188 ? 14.576 -5.555 -19.306 1.00 64.56 188 GLU A C 1
ATOM 1503 O O . GLU A 1 188 ? 13.927 -5.566 -18.231 1.00 64.56 188 GLU A O 1
#

pLDDT: mean 86.63, std 12.53, range [41.69, 97.0]

Radius of gyration: 24.68 Å; chains: 1; bounding box: 57×40×62 Å

Sequence (188 aa):
ENGFKQAMLETINDYSKKYKLINNKDKGFDWSDLKEGLSVVLSVQVPEKIIAYEGQTKNKLFTQEVKVAVAKILTQQLFYFLEENQADAKQLIERFKLIKEAKEAAKKAKENTKKLKSAKSERVLYGKLTPAQQKNPLQNEIFLVEGDSAGGTAKSGRDKRFQAILPLRGKVVNVEKSRLQDLLKNEE

Organism: Mycoplasmoides gallisepticum (NCBI:txid2096)

InterPro domains:
  IPR000565 DNA topoisomerase, type IIA, subunit B [PR01159] (31-47)
  IPR000565 DNA topoisomerase, type IIA, subunit B [PR01159] (81-95)
  IPR000565 DNA topoisomerase, type IIA, subunit B [PR01159] (95-115)
  IPR001241 DNA topoisomerase, type IIA [SM00433] (1-188)
  IPR006171 TOPRIM domain [PF01751] (141-177)
  IPR006171 TOPRIM domain [PS50880] (140-188)
  IPR013506 DNA topoisomerase, type IIA, subunit B, domain 2 [PF00204] (1-111)
  IPR013759 DNA topoisomerase, type IIA, subunit B, C-terminal [G3DSA:3.40.50.670] (119-188)
  IPR013760 DNA topoisomerase, type IIA-like domain superfamily [SSF56719] (117-188)
  IPR014721 Small ribosomal subunit protein uS5 domain 2-type fold, subgroup [G3DSA:3.30.230.10] (1-118)
  IPR018522 DNA topoisomerase, type IIA, conserved site [PS00177] (144-152)
  IPR020568 Ribosomal protein uS5 domain 2-type superfamily [SSF54211] (1-111)